Protein 4J4R (pdb70)

Radius of gyration: 21.27 Å; Cα contacts (8 Å, |Δi|>4): 297; chains: 1; bounding box: 39×79×44 Å

Secondary structure (DSSP, 8-state):
-----HHHHHHHHHTTSPP-HHHHHHHHHHHS-----HHHHHHHHHHHHGGGHHHHHHHHHHHHHHHTT-HHHHHHTS-HHHHHHHHHHHHHHTB-SS--STT-B-HHHHHHHSHHHHHHHHHHTGGG-SSSHHHHHHHSSS--GGGSSTTGGGG--SSSS-HHHHHHHHHHHHHHHHHHHHHH-GGGTT--HHHHHHHHHHHHHHHHH-SSS-HHHHHHHHHHHTSB-TTSSB-HHHHHHHHHHHH-

Solvent-accessible surface area: 14507 Å² total; per-residue (Å²): 159,132,113,89,68,116,204,53,108,93,70,69,82,150,65,121,109,167,126,83,115,111,82,77,95,66,94,62,172,124,153,59,115,108,28,40,54,20,53,40,1,40,118,73,0,116,114,65,10,39,164,61,41,71,150,2,1,86,61,0,0,54,11,10,18,26,102,17,41,103,0,97,148,6,15,59,163,58,74,135,89,15,22,164,93,1,66,58,8,41,155,84,14,44,4,60,60,155,44,119,69,168,105,14,10,2,0,24,21,0,4,36,3,37,1,31,89,0,0,36,11,0,20,84,47,73,138,154,17,69,3,4,22,81,45,0,97,162,80,16,133,105,7,10,34,23,0,5,3,58,0,0,3,17,0,0,0,63,53,71,24,61,158,70,4,18,123,15,0,24,23,0,2,2,0,6,10,3,6,34,17,87,66,80,68,95,186,35,150,80,20,53,66,89,98,0,54,74,51,11,92,51,54,7,72,23,24,5,100,41,140,79,32,64,40,105,67,1,15,159,33,0,86,85,85,40,4,2,20,122,126,8,82,15,31,197,26,0,73,65,0,0,31,23,16,123,130,95

Structure (mmCIF, N/CA/C/O backbone):
data_4J4R
#
_entry.id   4J4R
#
_cell.length_a   103.995
_cell.length_b   103.995
_cell.length_c   48.866
_cell.angle_alpha   90.00
_cell.angle_beta   90.00
_cell.angle_gamma   120.00
#
_symmetry.space_group_name_H-M   'P 6'
#
loop_
_entity.id
_entity.type
_entity.pdbx_description
1 polymer 'Nucleocapsid protein'
2 water water
#
loop_
_atom_site.group_PDB
_atom_site.id
_atom_site.type_symbol
_atom_site.label_atom_id
_atom_site.label_alt_id
_atom_site.label_comp_id
_atom_site.label_asym_id
_atom_site.label_entity_id
_atom_site.label_seq_id
_atom_site.pdbx_PDB_ins_code
_atom_site.Cartn_x
_atom_site.Cartn_y
_atom_site.Cartn_z
_atom_site.occupancy
_atom_site.B_iso_or_equiv
_atom_site.auth_seq_id
_atom_site.auth_comp_id
_atom_site.auth_asym_id
_atom_site.auth_atom_id
_atom_site.pdbx_PDB_model_num
ATOM 1 N N . SER A 1 1 ? 35.907 42.007 11.292 1.00 38.63 1 SER A N 1
ATOM 2 C CA . SER A 1 1 ? 36.661 43.178 11.725 1.00 38.46 1 SER A CA 1
ATOM 3 C C . SER A 1 1 ? 35.779 44.323 12.225 1.00 32.94 1 SER A C 1
ATOM 4 O O . SER A 1 1 ? 36.295 45.407 12.504 1.00 33.42 1 SER A O 1
ATOM 7 N N . ASN A 1 2 ? 34.467 44.103 12.345 1.00 32.05 2 ASN A N 1
ATOM 8 C CA . ASN A 1 2 ? 33.606 45.113 12.970 1.00 29.12 2 ASN A CA 1
ATOM 9 C C . ASN A 1 2 ? 33.713 45.027 14.489 1.00 30.21 2 ASN A C 1
ATOM 10 O O . ASN A 1 2 ? 34.070 43.976 15.022 1.00 25.04 2 ASN A O 1
ATOM 15 N N . ALA A 1 3 ? 33.390 46.120 15.183 1.00 26.59 3 ALA A N 1
ATOM 16 C CA . ALA A 1 3 ? 33.385 46.126 16.652 1.00 29.26 3 ALA A CA 1
ATOM 17 C C . ALA A 1 3 ? 32.472 45.032 17.198 1.00 27.33 3 ALA A C 1
ATOM 18 O O . ALA A 1 3 ? 31.369 44.834 16.685 1.00 24.57 3 ALA A O 1
ATOM 20 N N . MET A 1 4 ? 32.928 44.331 18.236 1.00 23.77 4 MET A N 1
ATOM 21 C CA . MET A 1 4 ? 32.119 43.294 18.880 1.00 20.75 4 MET A CA 1
ATOM 22 C C . MET A 1 4 ? 32.387 43.259 20.386 1.00 20.31 4 MET A C 1
ATOM 23 O O . MET A 1 4 ? 33.353 43.870 20.861 1.00 26.22 4 MET A O 1
ATOM 28 N N . SER A 1 5 ? 31.551 42.545 21.138 1.00 20.47 5 SER A N 1
ATOM 29 C CA . SER A 1 5 ? 31.742 42.434 22.590 1.00 20.48 5 SER A CA 1
ATOM 30 C C . SER A 1 5 ? 32.963 41.579 22.922 1.00 21.85 5 SER A C 1
ATOM 31 O O . SER A 1 5 ? 33.488 40.860 22.057 1.00 16.42 5 SER A O 1
ATOM 34 N N . GLU A 1 6 ? 33.417 41.636 24.171 1.00 19.75 6 GLU A N 1
ATOM 35 C CA . GLU A 1 6 ? 34.595 40.864 24.545 1.00 19.40 6 GLU A CA 1
ATOM 36 C C . GLU A 1 6 ? 34.307 39.353 24.556 1.00 18.19 6 GLU A C 1
ATOM 37 O O . GLU A 1 6 ? 35.196 38.560 24.271 1.00 18.14 6 GLU A O 1
ATOM 43 N N . TRP A 1 7 ? 33.071 38.948 24.845 1.00 16.15 7 TRP A N 1
ATOM 44 C CA . TRP A 1 7 ? 32.751 37.518 24.761 1.00 20.05 7 TRP A CA 1
ATOM 45 C C . TRP A 1 7 ? 32.696 37.013 23.316 1.00 17.34 7 TRP A C 1
ATOM 46 O O . TRP A 1 7 ? 33.157 35.904 23.031 1.00 17.69 7 TRP A O 1
ATOM 57 N N . SER A 1 8 ? 32.132 37.816 22.411 1.00 14.52 8 SER A N 1
ATOM 58 C CA . SER A 1 8 ? 32.141 37.486 20.983 1.00 16.27 8 SER A CA 1
ATOM 59 C C . SER A 1 8 ? 33.570 37.369 20.457 1.00 15.65 8 SER A C 1
ATOM 60 O O . SER A 1 8 ? 33.907 36.443 19.694 1.00 13.22 8 SER A O 1
ATOM 63 N N . ARG A 1 9 ? 34.407 38.322 20.852 1.00 14.51 9 ARG A N 1
ATOM 64 C CA . ARG A 1 9 ? 35.794 38.329 20.409 1.00 16.33 9 ARG A CA 1
ATOM 65 C C . ARG A 1 9 ? 36.547 37.064 20.823 1.00 14.35 9 ARG A C 1
ATOM 66 O O . ARG A 1 9 ? 37.356 36.536 20.053 1.00 13.25 9 ARG A O 1
ATOM 74 N N . ILE A 1 10 ? 36.278 36.586 22.037 1.00 13.03 10 ILE A N 1
ATOM 75 C CA . ILE A 1 10 ? 36.867 35.338 22.519 1.00 15.73 10 ILE A CA 1
ATOM 76 C C . ILE A 1 10 ? 36.456 34.171 21.614 1.00 12.61 10 ILE A C 1
ATOM 77 O O . ILE A 1 10 ? 37.298 33.368 21.219 1.00 12.54 10 ILE A O 1
ATOM 82 N N . ALA A 1 11 ? 35.172 34.091 21.279 1.00 14.92 11 ALA A N 1
ATOM 83 C CA . ALA A 1 11 ? 34.693 33.028 20.388 1.00 16.81 11 ALA A CA 1
ATOM 84 C C . ALA A 1 11 ? 35.354 33.155 19.010 1.00 14.86 11 ALA A C 1
ATOM 85 O O . ALA A 1 11 ? 35.749 32.161 18.400 1.00 13.81 11 ALA A O 1
ATOM 87 N N . VAL A 1 12 ? 35.485 34.383 18.525 1.00 13.86 12 VAL A N 1
ATOM 88 C CA . VAL A 1 12 ? 36.088 34.612 17.218 1.00 10.89 12 VAL A CA 1
ATOM 89 C C . VAL A 1 12 ? 37.564 34.209 17.198 1.00 13.49 12 VAL A C 1
ATOM 90 O O . VAL A 1 12 ? 38.010 33.491 16.291 1.00 14.36 12 VAL A O 1
ATOM 94 N N . GLU A 1 13 ? 38.313 34.649 18.204 1.00 13.47 13 GLU A N 1
ATOM 95 C CA . GLU A 1 13 ? 39.741 34.331 18.277 1.00 17.20 13 GLU A CA 1
ATOM 96 C C . GLU A 1 13 ? 40.005 32.849 18.555 1.00 17.08 13 GLU A C 1
ATOM 97 O O . GLU A 1 13 ? 40.986 32.284 18.066 1.00 14.23 13 GLU A O 1
ATOM 103 N N . PHE A 1 14 ? 39.137 32.222 19.343 1.00 15.57 14 PHE A N 1
ATOM 104 C CA . PHE A 1 14 ? 39.228 30.781 19.558 1.00 15.44 14 PHE A CA 1
ATOM 105 C C . PHE A 1 14 ? 39.232 30.069 18.200 1.00 14.11 14 PHE A C 1
ATOM 106 O O . PHE A 1 14 ? 40.014 29.136 17.967 1.00 16.91 14 PHE A O 1
ATOM 114 N N . GLY A 1 15 ? 38.361 30.516 17.301 1.00 12.40 15 GLY A N 1
ATOM 115 C CA . GLY A 1 15 ? 38.242 29.906 15.987 1.00 11.01 15 GLY A CA 1
ATOM 116 C C . GLY A 1 15 ? 39.310 30.324 14.997 1.00 15.38 15 GLY A C 1
ATOM 117 O O . GLY A 1 15 ? 39.369 29.786 13.890 1.00 17.24 15 GLY A O 1
ATOM 118 N N . GLU A 1 16 ? 40.155 31.280 15.367 1.00 16.43 16 GLU A N 1
ATOM 119 C CA . GLU A 1 16 ? 41.259 31.652 14.481 1.00 17.22 16 GLU A CA 1
ATOM 120 C C . GLU A 1 16 ? 42.503 30.809 14.757 1.00 18.42 16 GLU A C 1
ATOM 121 O O . GLU A 1 16 ? 43.483 30.892 14.016 1.00 21.76 16 GLU A O 1
ATOM 127 N N . GLN A 1 17 ? 42.466 30.004 15.822 1.00 19.42 17 GLN A N 1
ATOM 128 C CA . GLN A 1 17 ? 43.594 29.134 16.173 1.00 17.16 17 GLN A CA 1
ATOM 129 C C . GLN A 1 17 ? 43.820 28.092 15.085 1.00 22.58 17 GLN A C 1
ATOM 130 O O . GLN A 1 17 ? 42.871 27.621 14.456 1.00 23.21 17 GLN A O 1
ATOM 136 N N . GLN A 1 18 ? 45.073 27.713 14.868 1.00 18.67 18 GLN A N 1
ATOM 137 C CA . GLN A 1 18 ? 45.352 26.612 13.963 1.00 20.60 18 GLN A CA 1
ATOM 138 C C . GLN A 1 18 ? 44.969 25.321 14.669 1.00 16.84 18 GLN A C 1
ATOM 139 O O . GLN A 1 18 ? 45.043 25.249 15.893 1.00 18.13 18 GLN A O 1
ATOM 145 N N . LEU A 1 19 ? 44.551 24.306 13.914 1.00 18.37 19 LEU A N 1
ATOM 146 C CA . LEU A 1 19 ? 44.245 23.012 14.519 1.00 18.85 19 LEU A CA 1
ATOM 147 C C . LEU A 1 19 ? 45.528 22.227 14.692 1.00 21.47 19 LEU A C 1
ATOM 148 O O . LEU A 1 19 ? 46.381 22.231 13.800 1.00 21.42 19 LEU A O 1
ATOM 153 N N . ASN A 1 20 ? 45.674 21.573 15.841 1.00 16.33 20 ASN A N 1
ATOM 154 C CA . ASN A 1 20 ? 46.757 20.619 16.047 1.00 20.05 20 ASN A CA 1
ATOM 155 C C . ASN A 1 20 ? 46.194 19.254 15.711 1.00 18.41 20 ASN A C 1
ATOM 156 O O . ASN A 1 20 ? 45.535 18.637 16.548 1.00 16.53 20 ASN A O 1
ATOM 161 N N . LEU A 1 21 ? 46.441 18.784 14.488 1.00 15.51 21 LEU A N 1
ATOM 162 C CA . LEU A 1 21 ? 45.788 17.581 13.991 1.00 16.70 21 LEU A CA 1
ATOM 163 C C . LEU A 1 21 ? 46.208 16.339 14.747 1.00 18.08 21 LEU A C 1
ATOM 164 O O . LEU A 1 21 ? 45.389 15.469 15.006 1.00 17.19 21 LEU A O 1
ATOM 169 N N . THR A 1 22 ? 47.488 16.254 15.100 1.00 17.55 22 THR A N 1
ATOM 170 C CA . THR A 1 22 ? 47.982 15.108 15.869 1.00 20.44 22 THR A CA 1
ATOM 171 C C . THR A 1 22 ? 47.243 14.994 17.199 1.00 18.69 22 THR A C 1
ATOM 172 O O . THR A 1 22 ? 46.835 13.901 17.618 1.00 20.39 22 THR A O 1
ATOM 176 N N . GLU A 1 23 ? 47.078 16.132 17.861 1.00 17.70 23 GLU A N 1
ATOM 177 C CA . GLU A 1 23 ? 46.404 16.187 19.148 1.00 18.93 23 GLU A CA 1
ATOM 178 C C . GLU A 1 23 ? 44.900 15.913 18.996 1.00 16.60 23 GLU A C 1
ATOM 179 O O . GLU A 1 23 ? 44.322 15.144 19.763 1.00 15.56 23 GLU A O 1
ATOM 185 N N . LEU A 1 24 ? 44.275 16.512 17.986 1.00 17.33 24 LEU A N 1
ATOM 186 C CA . LEU A 1 24 ? 42.848 16.272 17.734 1.00 14.87 24 LEU A CA 1
ATOM 187 C C . LEU A 1 24 ? 42.532 14.809 17.395 1.00 16.26 24 LEU A C 1
ATOM 188 O O . LEU A 1 24 ? 41.515 14.277 17.842 1.00 13.35 24 LEU A O 1
ATOM 193 N N . GLU A 1 25 ? 43.386 14.149 16.614 1.00 15.61 25 GLU A N 1
ATOM 194 C CA . GLU A 1 25 ? 43.168 12.730 16.332 1.00 18.63 25 GLU A CA 1
ATOM 195 C C . GLU A 1 25 ? 43.380 11.847 17.563 1.00 14.96 25 GLU A C 1
ATOM 196 O O . GLU A 1 25 ? 42.686 10.839 17.721 1.00 15.86 25 GLU A O 1
ATOM 202 N N . ASP A 1 26 ? 44.337 12.204 18.417 1.00 16.55 26 ASP A N 1
ATOM 203 C CA . ASP A 1 26 ? 44.506 11.519 19.709 1.00 18.60 26 ASP A CA 1
ATOM 204 C C . ASP A 1 26 ? 43.207 11.609 20.499 1.00 16.60 26 ASP A C 1
ATOM 205 O O . ASP A 1 26 ? 42.707 10.590 20.994 1.00 15.96 26 ASP A O 1
ATOM 210 N N . PHE A 1 27 ? 42.666 12.822 20.632 1.00 15.21 27 PHE A N 1
ATOM 211 C CA . PHE A 1 27 ? 41.435 13.010 21.405 1.00 14.20 27 PHE A CA 1
ATOM 212 C C . PHE A 1 27 ? 40.308 12.176 20.810 1.00 12.58 27 PHE A C 1
ATOM 213 O O . PHE A 1 27 ? 39.556 11.522 21.531 1.00 12.99 27 PHE A O 1
ATOM 221 N N . ALA A 1 28 ? 40.175 12.230 19.489 1.00 9.74 28 ALA A N 1
ATOM 222 C CA . ALA A 1 28 ? 39.065 11.550 18.819 1.00 12.86 28 ALA A CA 1
ATOM 223 C C . ALA A 1 28 ? 39.158 10.034 18.977 1.00 13.11 28 ALA A C 1
ATOM 224 O O . ALA A 1 28 ? 38.143 9.350 19.102 1.00 12.53 28 ALA A O 1
ATOM 226 N N . ARG A 1 29 ? 40.376 9.504 18.983 1.00 15.20 29 ARG A N 1
ATOM 227 C CA . ARG A 1 29 ? 40.547 8.070 19.225 1.00 15.36 29 ARG A CA 1
ATOM 228 C C . ARG A 1 29 ? 40.228 7.680 20.679 1.00 15.23 29 ARG A C 1
ATOM 229 O O . ARG A 1 29 ? 39.600 6.642 20.935 1.00 15.98 29 ARG A O 1
ATOM 237 N N . GLU A 1 30 ? 40.648 8.512 21.631 1.00 12.01 30 GLU A N 1
ATOM 238 C CA . GLU A 1 30 ? 40.335 8.269 23.051 1.00 16.48 30 GLU A CA 1
ATOM 239 C C . GLU A 1 30 ? 38.836 8.310 23.365 1.00 15.03 30 GLU A C 1
ATOM 240 O O . GLU A 1 30 ? 38.357 7.615 24.274 1.00 13.93 30 GLU A O 1
ATOM 246 N N . LEU A 1 31 ? 38.098 9.116 22.604 1.00 12.42 31 LEU A N 1
ATOM 247 C CA . LEU A 1 31 ? 36.665 9.322 22.839 1.00 13.85 31 LEU A CA 1
ATOM 248 C C . LEU A 1 31 ? 35.761 8.465 21.962 1.00 13.58 31 LEU A C 1
ATOM 249 O O . LEU A 1 31 ? 34.546 8.428 22.168 1.00 11.48 31 LEU A O 1
ATOM 254 N N . ALA A 1 32 ? 36.355 7.786 20.978 1.00 12.04 32 ALA A N 1
ATOM 255 C CA . ALA A 1 32 ? 35.595 6.974 20.029 1.00 11.99 32 ALA A CA 1
ATOM 256 C C . ALA A 1 32 ? 34.953 5.778 20.715 1.00 15.49 32 ALA A C 1
ATOM 257 O O . ALA A 1 32 ? 35.417 5.326 21.773 1.00 14.28 32 ALA A O 1
ATOM 259 N N . TYR A 1 33 ? 33.901 5.252 20.095 1.00 15.14 33 TYR A N 1
ATOM 260 C CA . TYR A 1 33 ? 33.294 4.004 20.561 1.00 16.38 33 TYR A CA 1
ATOM 261 C C . TYR A 1 33 ? 34.330 2.897 20.769 1.00 14.99 33 TYR A C 1
ATOM 262 O O . TYR A 1 33 ? 35.163 2.626 19.895 1.00 13.07 33 TYR A O 1
ATOM 271 N N . GLU A 1 34 ? 34.294 2.280 21.947 1.00 15.51 34 GLU A N 1
ATOM 272 C CA . GLU A 1 34 ? 35.046 1.053 22.200 1.00 17.00 34 GLU A CA 1
ATOM 273 C C . GLU A 1 34 ? 34.101 0.021 22.813 1.00 16.84 34 GLU A C 1
ATOM 274 O O . GLU A 1 34 ? 33.439 0.314 23.816 1.00 19.79 34 GLU A O 1
ATOM 280 N N . GLY A 1 35 ? 34.043 -1.180 22.236 1.00 17.59 35 GLY A N 1
ATOM 281 C CA . GLY A 1 35 ? 33.104 -2.197 22.706 1.00 18.44 35 GLY A CA 1
ATOM 282 C C . GLY A 1 35 ? 33.707 -3.171 23.704 1.00 21.30 35 GLY A C 1
ATOM 283 O O . GLY A 1 35 ? 33.002 -3.738 24.555 1.00 24.13 35 GLY A O 1
ATOM 284 N N . LEU A 1 36 ? 35.018 -3.361 23.611 1.00 15.82 36 LEU A N 1
ATOM 285 C CA . LEU A 1 36 ? 35.713 -4.272 24.506 1.00 18.10 36 LEU A CA 1
ATOM 286 C C . LEU A 1 36 ? 37.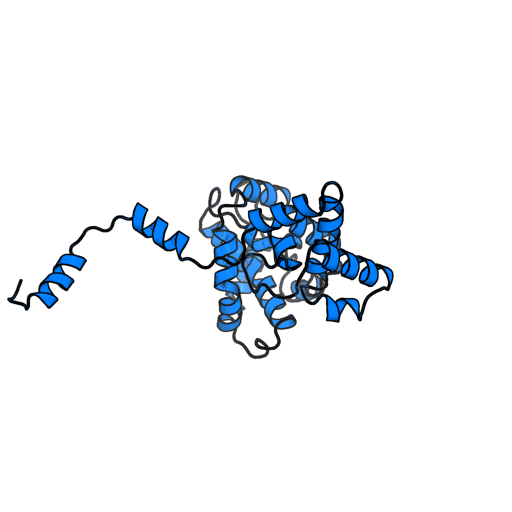212 -4.059 24.483 1.00 18.72 36 LEU A C 1
ATOM 287 O O . LEU A 1 36 ? 37.776 -3.480 23.537 1.00 17.50 36 LEU A O 1
ATOM 292 N N . ASP A 1 37 ? 37.842 -4.545 25.543 1.00 16.10 37 ASP A N 1
ATOM 293 C CA . ASP A 1 37 ? 39.280 -4.499 25.711 1.00 21.76 37 ASP A CA 1
ATOM 294 C C . ASP A 1 37 ? 39.807 -5.942 25.631 1.00 15.98 37 ASP A C 1
ATOM 295 O O . ASP A 1 37 ? 39.755 -6.693 26.614 1.00 18.48 37 ASP A O 1
ATOM 300 N N . PRO A 1 38 ? 40.311 -6.339 24.454 1.00 16.26 38 PRO A N 1
ATOM 301 C CA . PRO A 1 38 ? 40.698 -7.741 24.270 1.00 13.89 38 PRO A CA 1
ATOM 302 C C . PRO A 1 38 ? 41.857 -8.162 25.169 1.00 14.92 38 PRO A C 1
ATOM 303 O O . PRO A 1 38 ? 41.855 -9.296 25.630 1.00 13.41 38 PRO A O 1
ATOM 307 N N . ALA A 1 39 ? 42.824 -7.276 25.418 1.00 13.49 39 ALA A N 1
ATOM 308 C CA . ALA A 1 39 ? 43.944 -7.632 26.284 1.00 14.82 39 ALA A CA 1
ATOM 309 C C . ALA A 1 39 ? 43.455 -7.938 27.704 1.00 15.19 39 ALA A C 1
ATOM 310 O O . ALA A 1 39 ? 43.960 -8.845 28.361 1.00 18.43 39 ALA A O 1
ATOM 312 N N . LEU A 1 40 ? 42.474 -7.170 28.165 1.00 18.16 40 LEU A N 1
ATOM 313 C CA . LEU A 1 40 ? 41.876 -7.370 29.489 1.00 17.98 40 LEU A CA 1
ATOM 314 C C . LEU A 1 40 ? 41.208 -8.738 29.583 1.00 17.07 40 LEU A C 1
ATOM 315 O O . LEU A 1 40 ? 41.430 -9.478 30.541 1.00 15.75 40 LEU A O 1
ATOM 320 N N . ILE A 1 41 ? 40.407 -9.076 28.573 1.00 16.21 41 ILE A N 1
ATOM 321 C CA . ILE A 1 41 ? 39.730 -10.373 28.496 1.00 15.09 41 ILE A CA 1
ATOM 322 C C . ILE A 1 41 ? 40.727 -11.533 28.522 1.00 17.42 41 ILE A C 1
ATOM 323 O O . ILE A 1 41 ? 40.574 -12.493 29.281 1.00 16.31 41 ILE A O 1
ATOM 328 N N . ILE A 1 42 ? 41.754 -11.447 27.682 1.00 17.20 42 ILE A N 1
ATOM 329 C CA . ILE A 1 42 ? 42.725 -12.528 27.586 1.00 17.23 42 ILE A CA 1
ATOM 330 C C . ILE A 1 42 ? 43.514 -12.696 28.894 1.00 19.55 42 ILE A C 1
ATOM 331 O O . ILE A 1 42 ? 43.793 -13.821 29.331 1.00 18.35 42 ILE A O 1
ATOM 336 N N . LYS A 1 43 ? 43.859 -11.571 29.513 1.00 18.40 43 LYS A N 1
ATOM 337 C CA . LYS A 1 43 ? 44.568 -11.582 30.784 1.00 21.88 43 LYS A CA 1
ATOM 338 C C . LYS A 1 43 ? 43.729 -12.274 31.857 1.00 19.90 43 LYS A C 1
ATOM 339 O O . LYS A 1 43 ? 44.240 -13.121 32.594 1.00 19.74 43 LYS A O 1
ATOM 345 N N . LYS A 1 44 ? 42.446 -11.922 31.938 1.00 22.20 44 LYS A N 1
ATOM 346 C CA . LYS A 1 44 ? 41.520 -12.562 32.886 1.00 23.41 44 LYS A CA 1
ATOM 347 C C . LYS A 1 44 ? 41.403 -14.064 32.668 1.00 24.51 44 LYS A C 1
ATOM 348 O O . LYS A 1 44 ? 41.435 -14.839 33.626 1.00 26.90 44 LYS A O 1
ATOM 354 N N . LEU A 1 45 ? 41.259 -14.472 31.408 1.00 20.98 45 LEU A N 1
ATOM 355 C CA . LEU A 1 45 ? 41.141 -15.890 31.068 1.00 22.39 45 LEU A CA 1
ATOM 356 C C . LEU A 1 45 ? 42.380 -16.676 31.486 1.00 24.05 45 LEU A C 1
ATOM 357 O O . LEU A 1 45 ? 42.278 -17.721 32.146 1.00 22.39 45 LEU A O 1
ATOM 362 N N . LYS A 1 46 ? 43.548 -16.158 31.102 1.00 21.62 46 LYS A N 1
ATOM 363 C CA . LYS A 1 46 ? 44.824 -16.840 31.318 1.00 20.76 46 LYS A CA 1
ATOM 364 C C . LYS A 1 46 ? 45.198 -16.915 32.800 1.00 22.33 46 LYS A C 1
ATOM 365 O O . LYS A 1 46 ? 45.655 -17.955 33.282 1.00 26.15 46 LYS A O 1
ATOM 371 N N . GLU A 1 47 ? 44.981 -15.822 33.522 1.00 24.36 47 GLU A N 1
ATOM 372 C CA . GLU A 1 47 ? 45.256 -15.786 34.961 1.00 28.46 47 GLU A CA 1
ATOM 373 C C . GLU A 1 47 ? 44.322 -16.695 35.774 1.00 30.31 47 GLU A C 1
ATOM 374 O O . GLU A 1 47 ? 44.745 -17.318 36.751 1.00 32.19 47 GLU A O 1
ATOM 380 N N . THR A 1 48 ? 43.057 -16.773 35.371 1.00 28.59 48 THR A N 1
ATOM 381 C CA . THR A 1 48 ? 42.106 -17.665 36.034 1.00 27.69 48 THR A CA 1
ATOM 382 C C . THR A 1 48 ? 42.345 -19.119 35.638 1.00 29.95 48 THR A C 1
ATOM 383 O O . THR A 1 48 ? 42.359 -20.015 36.491 1.00 29.76 48 THR A O 1
ATOM 387 N N . GLY A 1 49 ? 42.538 -19.350 34.342 1.00 22.23 49 GLY A N 1
ATOM 388 C CA . GLY A 1 49 ? 42.591 -20.698 33.814 1.00 26.67 49 GLY A CA 1
ATOM 389 C C . GLY A 1 49 ? 43.918 -21.417 33.952 1.00 30.83 49 GLY A C 1
ATOM 390 O O . GLY A 1 49 ? 43.944 -22.649 34.007 1.00 32.00 49 GLY A O 1
ATOM 391 N N . GLY A 1 50 ? 45.014 -20.663 34.001 1.00 30.01 50 GLY A N 1
ATOM 392 C CA . GLY A 1 50 ? 46.333 -21.269 34.007 1.00 27.85 50 GLY A CA 1
ATOM 393 C C . GLY A 1 50 ? 46.499 -22.147 32.784 1.00 31.57 50 GLY A C 1
ATOM 394 O O . GLY A 1 50 ? 46.199 -21.718 31.669 1.00 30.88 50 GLY A O 1
ATOM 395 N N . ASP A 1 51 ? 46.938 -23.385 32.993 1.00 32.22 51 ASP A N 1
ATOM 396 C CA . ASP A 1 51 ? 47.211 -24.303 31.890 1.00 33.21 51 ASP A CA 1
ATOM 397 C C . ASP A 1 51 ? 45.953 -24.936 31.283 1.00 34.51 51 ASP A C 1
ATOM 398 O O . ASP A 1 51 ? 46.047 -25.749 30.361 1.00 38.27 51 ASP A O 1
ATOM 403 N N . ASP A 1 52 ? 44.782 -24.572 31.800 1.00 30.87 52 ASP A N 1
ATOM 404 C CA . ASP A 1 52 ? 43.526 -25.051 31.230 1.00 31.47 52 ASP A CA 1
ATOM 405 C C . ASP A 1 52 ? 42.877 -23.952 30.382 1.00 25.20 52 ASP A C 1
ATOM 406 O O . ASP A 1 52 ? 41.879 -24.195 29.707 1.00 20.27 52 ASP A O 1
ATOM 411 N N . TRP A 1 53 ? 43.458 -22.753 30.382 1.00 23.34 53 TRP A N 1
ATOM 412 C CA . TRP A 1 53 ? 42.763 -21.605 29.792 1.00 21.69 53 TRP A CA 1
ATOM 413 C C . TRP A 1 53 ? 42.506 -21.731 28.288 1.00 18.16 53 TRP A C 1
ATOM 414 O O . TRP A 1 53 ? 41.493 -21.222 27.792 1.00 18.63 53 TRP A O 1
ATOM 425 N N . VAL A 1 54 ? 43.418 -22.385 27.570 1.00 19.43 54 VAL A N 1
ATOM 426 C CA . VAL A 1 54 ? 43.308 -22.501 26.115 1.00 21.02 54 VAL A CA 1
ATOM 427 C C . VAL A 1 54 ? 42.147 -23.416 25.722 1.00 20.72 54 VAL A C 1
ATOM 428 O O . VAL A 1 54 ? 41.282 -23.030 24.927 1.00 18.14 54 VAL A O 1
ATOM 432 N N . LYS A 1 55 ? 42.123 -24.617 26.290 1.00 18.71 55 LYS A N 1
ATOM 433 C CA . LYS A 1 55 ? 41.035 -25.558 26.039 1.00 22.13 55 LYS A CA 1
ATOM 434 C C . LYS A 1 55 ? 39.691 -25.017 26.503 1.00 17.56 55 LYS A C 1
ATOM 435 O O . LYS A 1 55 ? 38.673 -25.193 25.818 1.00 17.28 55 LYS A O 1
ATOM 441 N N . ASP A 1 56 ? 39.681 -24.371 27.665 1.00 16.36 56 ASP A N 1
ATOM 442 C CA . ASP A 1 56 ? 38.451 -23.760 28.176 1.00 17.50 56 ASP A CA 1
ATOM 443 C C . ASP A 1 56 ? 37.933 -22.677 27.234 1.00 17.67 56 ASP A C 1
ATOM 444 O O . ASP A 1 56 ? 36.742 -22.607 26.944 1.00 11.93 56 ASP A O 1
ATOM 449 N N . THR A 1 57 ? 38.845 -21.825 26.778 1.00 14.22 57 THR A N 1
ATOM 450 C CA . THR A 1 57 ? 38.498 -20.718 25.892 1.00 14.65 57 THR A CA 1
ATOM 451 C C . THR A 1 57 ? 37.913 -21.208 24.567 1.00 12.64 57 THR A C 1
ATOM 452 O O . THR A 1 57 ? 36.974 -20.602 24.019 1.00 11.79 57 THR A O 1
ATOM 456 N N . LYS A 1 58 ? 38.462 -22.298 24.049 1.00 12.19 58 LYS A N 1
ATOM 457 C CA . LYS A 1 58 ? 37.963 -22.851 22.788 1.00 12.29 58 LYS A CA 1
ATOM 458 C C . LYS A 1 58 ? 36.512 -23.297 22.915 1.00 12.11 58 LYS A C 1
ATOM 459 O O . LYS A 1 58 ? 35.706 -23.035 22.026 1.00 10.40 58 LYS A O 1
ATOM 465 N N . PHE A 1 59 ? 36.177 -23.920 24.044 1.00 11.69 59 PHE A N 1
ATOM 466 C CA . PHE A 1 59 ? 34.809 -24.354 24.319 1.00 12.53 59 PHE A CA 1
ATOM 467 C C . PHE A 1 59 ? 33.858 -23.162 24.441 1.00 11.37 59 PHE A C 1
ATOM 468 O O . PHE A 1 59 ? 32.767 -23.180 23.882 1.00 11.01 59 PHE A O 1
ATOM 476 N N . ILE A 1 60 ? 34.272 -22.130 25.179 1.00 10.95 60 ILE A N 1
ATOM 477 C CA . ILE A 1 60 ? 33.481 -20.906 25.303 1.00 10.21 60 ILE A CA 1
ATOM 478 C C . ILE A 1 60 ? 33.243 -20.279 23.928 1.00 11.75 60 ILE A C 1
ATOM 479 O O . ILE A 1 60 ? 32.148 -19.777 23.642 1.00 11.68 60 ILE A O 1
ATOM 484 N N . ILE A 1 61 ? 34.254 -20.317 23.063 1.00 9.52 61 ILE A N 1
ATOM 485 C CA . ILE A 1 61 ? 34.106 -19.704 21.738 1.00 10.70 61 ILE A CA 1
ATOM 486 C C . ILE A 1 61 ? 33.118 -20.479 20.853 1.00 10.04 61 ILE A C 1
ATOM 487 O O . ILE A 1 61 ? 32.312 -19.874 20.127 1.00 10.51 61 ILE A O 1
ATOM 492 N N . VAL A 1 62 ? 33.155 -21.805 20.922 1.00 10.61 62 VAL A N 1
ATOM 493 C CA . VAL A 1 62 ? 32.187 -22.612 20.172 1.00 11.08 62 VAL A CA 1
ATOM 494 C C . VAL A 1 62 ? 30.763 -22.276 20.622 1.00 11.88 62 VAL A C 1
ATOM 495 O O . VAL A 1 62 ? 29.855 -22.142 19.800 1.00 10.14 62 VAL A O 1
ATOM 499 N N . PHE A 1 63 ? 30.580 -22.120 21.928 1.00 9.15 63 PHE A N 1
ATOM 500 C CA . PHE A 1 63 ? 29.300 -21.661 22.449 1.00 11.76 63 PHE A CA 1
ATOM 501 C C . PHE A 1 63 ? 28.905 -20.296 21.872 1.00 9.32 63 PHE A C 1
ATOM 502 O O . PHE A 1 63 ? 27.781 -20.119 21.404 1.00 12.63 63 PHE A O 1
ATOM 510 N N . ALA A 1 64 ? 29.826 -19.339 21.895 1.00 11.52 64 ALA A N 1
ATOM 511 C CA . ALA A 1 64 ? 29.541 -18.008 21.366 1.00 11.23 64 ALA A CA 1
ATOM 512 C C . ALA A 1 64 ? 29.161 -18.065 19.891 1.00 13.26 64 ALA A C 1
ATOM 513 O O . ALA A 1 64 ? 28.264 -17.342 19.449 1.00 11.46 64 ALA A O 1
ATOM 515 N N . LEU A 1 65 ? 29.865 -18.909 19.135 1.00 9.04 65 LEU A N 1
ATOM 516 C CA . LEU A 1 65 ? 29.680 -19.013 17.686 1.00 10.94 65 LEU A CA 1
ATOM 517 C C . LEU A 1 65 ? 28.318 -19.598 17.346 1.00 12.41 65 LEU A C 1
ATOM 518 O O . LEU A 1 65 ? 27.675 -19.197 16.374 1.00 12.95 65 LEU A O 1
ATOM 523 N N . THR A 1 66 ? 27.886 -20.567 18.145 1.00 10.07 66 THR A N 1
ATOM 524 C CA . THR A 1 66 ? 26.688 -21.328 17.800 1.00 15.38 66 THR A CA 1
ATOM 525 C C . THR A 1 66 ? 25.433 -20.932 18.584 1.00 16.87 66 THR A C 1
ATOM 526 O O . THR A 1 66 ? 24.322 -21.125 18.104 1.00 16.34 66 THR A O 1
ATOM 530 N N . ARG A 1 67 ? 25.606 -20.402 19.791 1.00 13.36 67 ARG A N 1
ATOM 531 C CA . ARG A 1 67 ? 24.459 -20.075 20.642 1.00 15.79 67 ARG A CA 1
ATOM 532 C C . ARG A 1 67 ? 24.416 -18.608 21.101 1.00 16.60 67 ARG A C 1
ATOM 533 O O . ARG A 1 67 ? 23.387 -18.144 21.589 1.00 17.98 67 ARG A O 1
ATOM 541 N N . GLY A 1 68 ? 25.531 -17.891 20.976 1.00 14.11 68 GLY A N 1
ATOM 542 C CA . GLY A 1 68 ? 25.576 -16.483 21.357 1.00 13.79 68 GLY A CA 1
ATOM 543 C C . GLY A 1 68 ? 25.946 -16.261 22.818 1.00 14.97 68 GLY A C 1
ATOM 544 O O . GLY A 1 68 ? 26.821 -16.952 23.357 1.00 15.80 68 GLY A O 1
ATOM 545 N N . ASN A 1 69 ? 25.275 -15.317 23.468 1.00 16.36 69 ASN A N 1
ATOM 546 C CA . ASN A 1 69 ? 25.622 -14.913 24.834 1.00 13.27 69 ASN A CA 1
ATOM 547 C C . ASN A 1 69 ? 24.699 -15.452 25.923 1.00 17.02 69 ASN A C 1
ATOM 548 O O . ASN A 1 69 ? 25.013 -15.359 27.116 1.00 18.32 69 ASN A O 1
ATOM 553 N N . LYS A 1 70 ? 23.557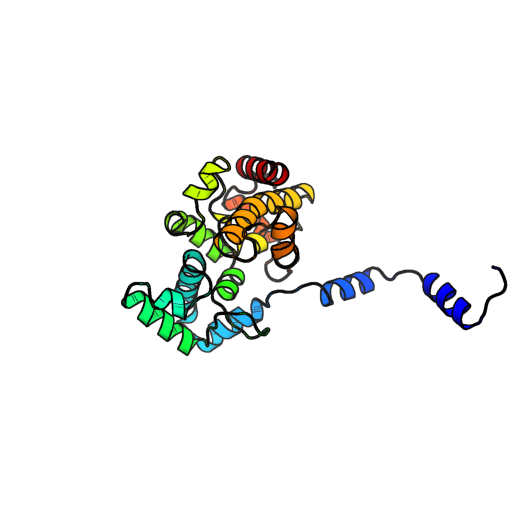 -15.999 25.531 1.00 19.11 70 LYS A N 1
ATOM 554 C CA . LYS A 1 70 ? 22.539 -16.324 26.528 1.00 23.41 70 LYS A CA 1
ATOM 555 C C . LYS A 1 70 ? 22.796 -17.652 27.228 1.00 19.15 70 LYS A C 1
ATOM 556 O O . LYS A 1 70 ? 22.183 -18.688 26.919 1.00 19.73 70 LYS A O 1
ATOM 562 N N . ILE A 1 71 ? 23.700 -17.598 28.200 1.00 18.28 71 ILE A N 1
ATOM 563 C CA . ILE A 1 71 ? 24.198 -18.792 28.876 1.00 18.57 71 ILE A CA 1
ATOM 564 C C . ILE A 1 71 ? 23.086 -19.627 29.537 1.00 20.19 71 ILE A C 1
ATOM 565 O O . ILE A 1 71 ? 22.958 -20.821 29.265 1.00 19.53 71 ILE A O 1
ATOM 570 N N . VAL A 1 72 ? 22.285 -19.009 30.400 1.00 21.45 72 VAL A N 1
ATOM 571 C CA . VAL A 1 72 ? 21.241 -19.756 31.111 1.00 21.48 72 VAL A CA 1
ATOM 572 C C . VAL A 1 72 ? 20.179 -20.313 30.165 1.00 20.20 72 VAL A C 1
ATOM 573 O O . VAL A 1 72 ? 19.862 -21.508 30.206 1.00 21.16 72 VAL A O 1
ATOM 577 N N . LYS A 1 73 ? 19.632 -19.459 29.310 1.00 17.36 73 LYS A N 1
ATOM 578 C CA . LYS A 1 73 ? 18.586 -19.905 28.401 1.00 22.38 73 LYS A CA 1
ATOM 579 C C . LYS A 1 73 ? 19.065 -21.055 27.518 1.00 21.84 73 LYS A C 1
ATOM 580 O O . LYS A 1 73 ? 18.374 -22.071 27.379 1.00 17.79 73 LYS A O 1
ATOM 586 N N . ALA A 1 74 ? 20.251 -20.896 26.938 1.00 16.13 74 ALA A N 1
ATOM 587 C CA . ALA A 1 74 ? 20.816 -21.921 26.056 1.00 19.25 74 ALA A CA 1
ATOM 588 C C . ALA A 1 74 ? 21.112 -23.216 26.794 1.00 17.26 74 ALA A C 1
ATOM 589 O O . ALA A 1 74 ? 20.859 -24.297 26.266 1.00 14.50 74 ALA A O 1
ATOM 591 N N . SER A 1 75 ? 21.637 -23.118 28.016 1.00 13.06 75 SER A N 1
ATOM 592 C CA . SER A 1 75 ? 21.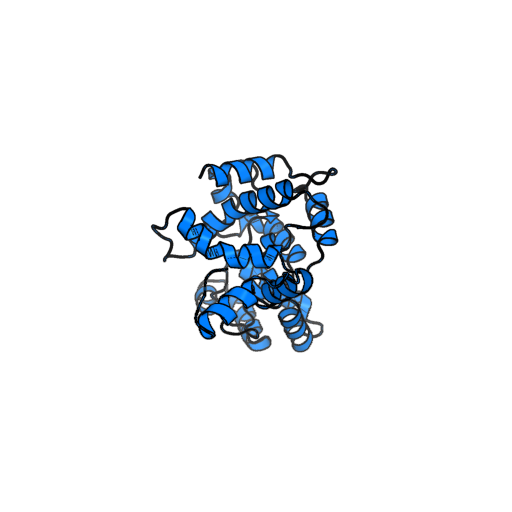994 -24.312 28.772 1.00 19.25 75 SER A CA 1
ATOM 593 C C . SER A 1 75 ? 20.775 -25.155 29.110 1.00 21.61 75 SER A C 1
ATOM 594 O O . SER A 1 75 ? 20.900 -26.355 29.374 1.00 23.55 75 SER A O 1
ATOM 597 N N . GLY A 1 76 ? 19.602 -24.526 29.114 1.00 21.44 76 GLY A N 1
ATOM 598 C CA . GLY A 1 76 ? 18.362 -25.248 29.358 1.00 21.54 76 GLY A CA 1
ATOM 599 C C . GLY A 1 76 ? 17.962 -26.103 28.168 1.00 23.48 76 GLY A C 1
ATOM 600 O O . GLY A 1 76 ? 17.205 -27.069 28.313 1.00 21.66 76 GLY A O 1
ATOM 601 N N . LYS A 1 77 ? 18.470 -25.741 26.990 1.00 17.42 77 LYS A N 1
ATOM 602 C CA . LYS A 1 77 ? 18.147 -26.447 25.753 1.00 16.54 77 LYS A CA 1
ATOM 603 C C . LYS A 1 77 ? 19.407 -26.938 25.063 1.00 14.91 77 LYS A C 1
ATOM 604 O O . LYS A 1 77 ? 19.746 -26.471 23.968 1.00 13.49 77 LYS A O 1
ATOM 610 N N . MET A 1 78 ? 20.098 -27.873 25.702 1.00 16.70 78 MET A N 1
ATOM 611 C CA . MET A 1 78 ? 21.306 -28.464 25.134 1.00 15.84 78 MET A CA 1
ATOM 612 C C . MET A 1 78 ? 21.584 -29.758 25.868 1.00 19.24 78 MET A C 1
ATOM 613 O O . MET A 1 78 ? 20.891 -30.095 26.838 1.00 16.70 78 MET A O 1
ATOM 618 N N . SER A 1 79 ? 22.583 -30.497 25.400 1.00 15.72 79 SER A N 1
ATOM 619 C CA . SER A 1 79 ? 22.884 -31.786 25.997 1.00 16.54 79 SER A CA 1
ATOM 620 C C . SER A 1 79 ? 23.279 -31.571 27.450 1.00 19.60 79 SER A C 1
ATOM 621 O O . SER A 1 79 ? 23.691 -30.467 27.838 1.00 17.18 79 SER A O 1
ATOM 624 N N . ASN A 1 80 ? 23.148 -32.612 28.260 1.00 17.61 80 ASN A N 1
ATOM 625 C CA . ASN A 1 80 ? 23.585 -32.549 29.654 1.00 23.46 80 ASN A CA 1
ATOM 626 C C . ASN A 1 80 ? 25.075 -32.242 29.786 1.00 18.77 80 ASN A C 1
ATOM 627 O O . ASN A 1 80 ? 25.476 -31.432 30.625 1.00 18.92 80 ASN A O 1
ATOM 632 N N . SER A 1 81 ? 25.888 -32.902 28.961 1.00 20.20 81 SER A N 1
ATOM 633 C CA . SER A 1 81 ? 27.335 -32.704 28.965 1.00 19.17 81 SER A CA 1
ATOM 634 C C . SER A 1 81 ? 27.711 -31.255 28.669 1.00 20.73 81 SER A C 1
ATOM 635 O O . SER A 1 81 ? 28.578 -30.666 29.340 1.00 18.03 81 SER A O 1
ATOM 638 N N . GLY A 1 82 ? 27.070 -30.693 27.649 1.00 16.39 82 GLY A N 1
ATOM 639 C CA . GLY A 1 82 ? 27.305 -29.307 27.279 1.00 15.90 82 GLY A CA 1
ATOM 640 C C . GLY A 1 82 ? 26.893 -28.338 28.367 1.00 16.44 82 GLY A C 1
ATOM 641 O O . 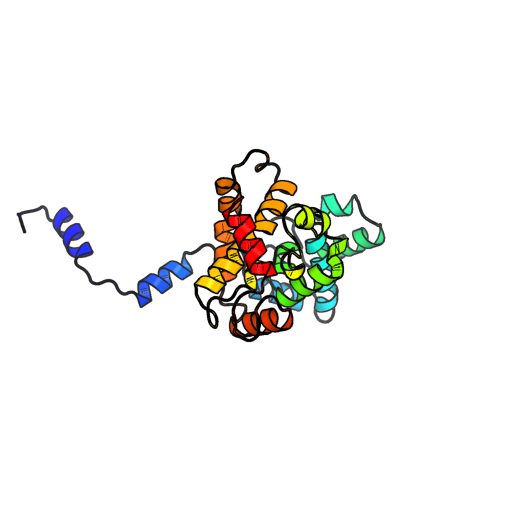GLY A 1 82 ? 27.622 -27.395 28.691 1.00 13.29 82 GLY A O 1
ATOM 642 N N . SER A 1 83 ? 25.717 -28.562 28.939 1.00 15.88 83 SER A N 1
ATOM 643 C CA . SER A 1 83 ? 25.212 -27.681 29.983 1.00 18.54 83 SER A CA 1
ATOM 644 C C . SER A 1 83 ? 26.083 -27.712 31.238 1.00 17.78 83 SER A C 1
ATOM 645 O O . SER A 1 83 ? 26.427 -26.660 31.785 1.00 18.29 83 SER A O 1
ATOM 648 N N . LYS A 1 84 ? 26.419 -28.917 31.701 1.00 17.60 84 LYS A N 1
ATOM 64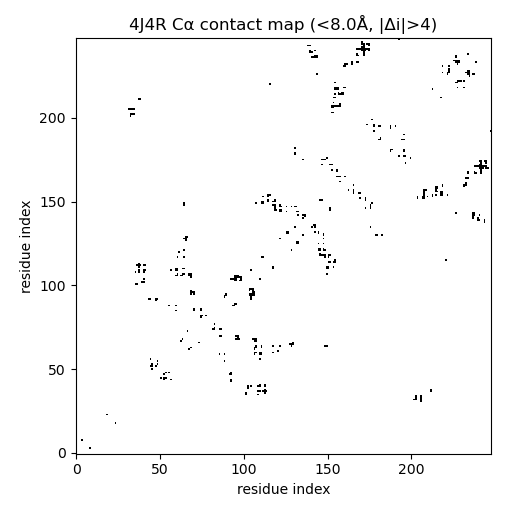9 C CA . LYS A 1 84 ? 27.276 -29.079 32.868 1.00 19.81 84 LYS A CA 1
ATOM 650 C C . LYS A 1 84 ? 28.608 -28.349 32.692 1.00 20.62 84 LYS A C 1
ATOM 651 O O . LYS A 1 84 ? 29.040 -27.601 33.569 1.00 19.80 84 LYS A O 1
ATOM 657 N N . ARG A 1 85 ? 29.255 -28.559 31.553 1.00 16.54 85 ARG A N 1
ATOM 658 C CA . ARG A 1 85 ? 30.535 -27.909 31.302 1.00 18.30 85 ARG A CA 1
ATOM 659 C C . ARG A 1 85 ? 30.406 -26.387 31.179 1.00 18.20 85 ARG A C 1
ATOM 660 O O . ARG A 1 85 ? 31.225 -25.650 31.734 1.00 18.31 85 ARG A O 1
ATOM 668 N N . LEU A 1 86 ? 29.374 -25.911 30.483 1.00 17.24 86 LEU A N 1
ATOM 669 C CA . LEU A 1 86 ? 29.178 -24.464 30.345 1.00 16.73 86 LEU A CA 1
ATOM 670 C C . LEU A 1 86 ? 28.956 -23.791 31.698 1.00 19.10 86 LEU A C 1
ATOM 671 O O . LEU A 1 86 ? 29.541 -22.743 31.982 1.00 14.84 86 LEU A O 1
ATOM 676 N N . MET A 1 87 ? 28.107 -24.389 32.532 1.00 17.47 87 MET A N 1
ATOM 677 C CA . MET A 1 87 ? 27.839 -23.838 33.858 1.00 21.11 87 MET A CA 1
ATOM 678 C C . MET A 1 87 ? 29.108 -23.808 34.707 1.00 19.56 87 MET A C 1
ATOM 679 O O . MET A 1 87 ? 29.359 -22.833 35.411 1.00 21.18 87 MET A O 1
ATOM 684 N N . ALA A 1 88 ? 29.912 -24.866 34.632 1.00 19.66 88 ALA A N 1
ATOM 685 C CA . ALA A 1 88 ? 31.160 -24.919 35.391 1.00 16.87 88 ALA A CA 1
ATOM 686 C C . ALA A 1 88 ? 32.129 -23.830 34.921 1.00 24.35 88 ALA A C 1
ATOM 687 O O . ALA A 1 88 ? 32.783 -23.170 35.738 1.00 23.32 88 ALA A O 1
ATOM 689 N N . LEU A 1 89 ? 32.222 -23.648 33.604 1.00 19.98 89 LEU A N 1
ATOM 690 C CA . LEU A 1 89 ? 33.046 -22.579 33.039 1.00 20.96 89 LEU A CA 1
ATOM 691 C C . LEU A 1 89 ? 32.562 -21.197 33.453 1.00 20.99 89 LEU A C 1
ATOM 692 O O . LEU A 1 89 ? 33.377 -20.307 33.717 1.00 19.34 89 LEU A O 1
ATOM 697 N N . GLN A 1 90 ? 31.245 -21.007 33.498 1.00 21.32 90 GLN A N 1
ATOM 698 C CA . GLN A 1 90 ? 30.700 -19.725 33.934 1.00 20.41 90 GLN A CA 1
ATOM 699 C C . GLN A 1 90 ? 31.158 -19.408 35.355 1.00 24.95 90 GLN A C 1
ATOM 700 O O . GLN A 1 90 ? 31.617 -18.296 35.635 1.00 23.62 90 GLN A O 1
ATOM 706 N N . GLU A 1 91 ? 31.031 -20.382 36.252 1.00 25.25 91 GLU A N 1
ATOM 707 C CA . GLU A 1 91 ? 31.462 -20.182 37.635 1.00 27.71 91 GLU A CA 1
ATOM 708 C C . GLU A 1 91 ? 32.960 -19.939 37.701 1.00 26.88 91 GLU A C 1
ATOM 709 O O . GLU A 1 91 ? 33.431 -19.079 38.449 1.00 27.07 91 GLU A O 1
ATOM 715 N N . LYS A 1 92 ? 33.706 -20.690 36.899 1.00 25.07 92 LYS A N 1
ATOM 716 C CA . LYS A 1 92 ? 35.156 -20.628 36.936 1.00 27.46 92 LYS A CA 1
ATOM 717 C C . LYS A 1 92 ? 35.677 -19.268 36.455 1.00 30.48 92 LYS A C 1
ATOM 718 O O . LYS A 1 92 ? 36.558 -18.682 37.087 1.00 28.55 92 LYS A O 1
ATOM 724 N N . TYR A 1 93 ? 35.124 -18.755 35.359 1.00 25.23 93 TYR A N 1
ATOM 725 C CA . TYR A 1 93 ? 35.630 -17.512 34.780 1.00 23.04 93 TYR A CA 1
ATOM 726 C C . TYR A 1 93 ? 34.788 -16.274 35.093 1.00 26.95 93 TYR A C 1
ATOM 727 O O . TYR A 1 93 ? 35.160 -15.152 34.726 1.00 25.19 93 TYR A O 1
ATOM 736 N N . GLY A 1 94 ? 33.663 -16.471 35.772 1.00 25.09 94 GLY A N 1
ATOM 737 C CA . GLY A 1 94 ? 32.737 -15.378 36.013 1.00 24.37 94 GLY A CA 1
ATOM 738 C C . GLY A 1 94 ? 32.101 -14.887 34.723 1.00 21.33 94 GLY A C 1
ATOM 739 O O . GLY A 1 94 ? 31.904 -13.688 34.544 1.00 23.30 94 GLY A O 1
ATOM 740 N N . LEU A 1 95 ? 31.784 -15.810 33.815 1.00 20.75 95 LEU A N 1
ATOM 741 C CA . LEU A 1 95 ? 31.122 -15.441 32.558 1.00 19.37 95 LEU A CA 1
ATOM 742 C C . LEU A 1 95 ? 29.758 -14.817 32.837 1.00 20.11 95 LEU A C 1
ATOM 743 O O . LEU A 1 95 ? 29.062 -15.227 33.768 1.00 21.67 95 LEU A O 1
ATOM 748 N N . VAL A 1 96 ? 29.386 -13.828 32.029 1.00 14.14 96 VAL A N 1
ATOM 749 C CA . VAL A 1 96 ? 28.085 -13.174 32.131 1.00 18.84 96 VAL A CA 1
ATOM 750 C C . VAL A 1 96 ? 27.494 -13.061 30.731 1.00 18.92 96 VAL A C 1
ATOM 751 O O . VAL A 1 96 ? 28.188 -13.331 29.745 1.00 18.98 96 VAL A O 1
ATOM 755 N N . GLU A 1 97 ? 26.225 -12.666 30.643 1.00 18.36 97 GLU A N 1
ATOM 756 C CA . GLU A 1 97 ? 25.493 -12.691 29.380 1.00 20.44 97 GLU A CA 1
ATOM 757 C C . GLU A 1 97 ? 25.393 -11.330 28.707 1.00 22.53 97 GLU A C 1
ATOM 758 O O . GLU A 1 97 ? 24.959 -11.222 27.552 1.00 22.95 97 GLU A O 1
ATOM 764 N N . ARG A 1 98 ? 25.787 -10.285 29.427 1.00 20.21 98 ARG A N 1
ATOM 765 C CA . ARG A 1 98 ? 25.707 -8.926 28.889 1.00 24.33 98 ARG A CA 1
ATOM 766 C C . ARG A 1 98 ? 26.941 -8.121 29.280 1.00 21.95 98 ARG A C 1
ATOM 767 O O . ARG A 1 98 ? 27.434 -8.232 30.406 1.00 25.43 98 ARG A O 1
ATOM 775 N N . ALA A 1 99 ? 27.449 -7.323 28.344 1.00 20.65 99 ALA A N 1
ATOM 776 C CA . ALA A 1 99 ? 28.644 -6.520 28.604 1.00 26.27 99 ALA A CA 1
ATOM 777 C C . ALA A 1 99 ? 28.266 -5.255 29.365 1.00 27.44 99 ALA A C 1
ATOM 778 O O . ALA A 1 99 ? 28.047 -4.209 28.751 1.00 29.30 99 ALA A O 1
ATOM 780 N N . GLU A 1 100 ? 28.199 -5.349 30.693 1.00 26.87 100 GLU A N 1
ATOM 781 C CA . GLU A 1 100 ? 27.791 -4.216 31.530 1.00 30.57 100 GLU A CA 1
ATOM 782 C C . GLU A 1 100 ? 28.929 -3.244 31.829 1.00 32.98 100 GLU A C 1
ATOM 783 O O . GLU A 1 100 ? 28.698 -2.068 32.123 1.00 33.01 100 GLU A O 1
ATOM 789 N N . THR A 1 101 ? 30.152 -3.752 31.738 1.00 27.46 101 THR A N 1
ATOM 790 C CA . THR A 1 101 ? 31.326 -3.112 32.295 1.00 27.97 101 THR A CA 1
ATOM 791 C C . THR A 1 101 ? 32.509 -3.596 31.456 1.00 29.24 101 THR A C 1
ATOM 792 O O . THR A 1 101 ? 32.382 -4.600 30.749 1.00 19.66 101 THR A O 1
ATOM 796 N N . ARG A 1 102 ? 33.630 -2.874 31.495 1.00 26.66 102 ARG A N 1
ATOM 797 C CA . ARG A 1 102 ? 34.867 -3.295 30.836 1.00 25.71 102 ARG A CA 1
ATOM 798 C C . ARG A 1 102 ? 35.312 -4.679 31.267 1.00 24.50 102 ARG A C 1
ATOM 799 O O . ARG A 1 102 ? 35.970 -5.397 30.506 1.00 26.61 102 ARG A O 1
ATOM 807 N N . LEU A 1 103 ? 34.951 -5.038 32.497 1.00 21.74 103 LEU A N 1
ATOM 808 C CA . LEU A 1 103 ? 35.364 -6.282 33.126 1.00 27.55 103 LEU A CA 1
ATOM 809 C C . LEU A 1 103 ? 34.482 -7.474 32.741 1.00 25.91 103 LEU A C 1
ATOM 810 O O . LEU A 1 103 ? 34.874 -8.626 32.937 1.00 27.02 103 LEU A O 1
ATOM 815 N N . SER A 1 104 ? 33.290 -7.195 32.222 1.00 22.49 104 SER A N 1
ATOM 816 C CA . SER A 1 104 ? 32.326 -8.255 31.921 1.00 21.82 104 SER A CA 1
ATOM 817 C C . SER A 1 104 ? 32.877 -9.216 30.872 1.00 19.40 104 SER A C 1
ATOM 818 O O . SER A 1 104 ? 33.174 -8.810 29.741 1.00 21.20 104 SER A O 1
ATOM 821 N N . ILE A 1 105 ? 33.026 -10.483 31.245 1.00 19.72 105 ILE A N 1
ATOM 822 C CA . ILE A 1 105 ? 33.482 -11.485 30.294 1.00 19.44 105 ILE A CA 1
ATOM 823 C C . ILE A 1 105 ? 32.270 -12.207 29.702 1.00 15.92 105 ILE A C 1
ATOM 824 O O . ILE A 1 105 ? 31.683 -13.079 30.341 1.00 17.84 105 ILE A O 1
ATOM 829 N N . THR A 1 106 ? 31.889 -11.831 28.484 1.00 13.51 106 THR A N 1
ATOM 830 C CA . THR A 1 106 ? 30.800 -12.525 27.792 1.00 14.20 106 THR A CA 1
ATOM 831 C C . THR A 1 106 ? 31.399 -13.508 26.810 1.00 14.05 106 THR A C 1
ATOM 832 O O . THR A 1 106 ? 32.521 -13.302 26.335 1.00 12.35 106 THR A O 1
ATOM 836 N N . PRO A 1 107 ? 30.652 -14.567 26.476 1.00 14.20 107 PRO A N 1
ATOM 837 C CA . PRO A 1 107 ? 31.183 -15.490 25.463 1.00 15.87 107 PRO A CA 1
ATOM 838 C C . PRO A 1 107 ? 31.559 -14.788 24.143 1.00 11.52 107 PRO A C 1
ATOM 839 O O . PRO A 1 107 ? 32.579 -15.134 23.546 1.00 11.33 107 PRO A O 1
ATOM 843 N N . VAL A 1 108 ? 30.780 -13.804 23.715 1.00 11.60 108 VAL A N 1
ATOM 844 C CA . VAL A 1 108 ? 31.076 -13.130 22.450 1.00 13.08 108 VAL A CA 1
ATOM 845 C C . VAL A 1 108 ? 32.374 -12.300 22.540 1.00 13.35 108 VAL A C 1
ATOM 846 O O . VAL A 1 108 ? 33.174 -12.263 21.595 1.00 10.21 108 VAL A O 1
ATOM 850 N N . ARG A 1 109 ? 32.588 -11.654 23.682 1.00 12.79 109 ARG A N 1
ATOM 851 C CA . ARG A 1 109 ? 33.830 -10.919 23.926 1.00 12.56 109 ARG A CA 1
ATOM 852 C C . ARG A 1 109 ? 35.067 -11.813 23.865 1.00 13.50 109 ARG A C 1
ATOM 853 O O . ARG A 1 109 ? 36.115 -11.402 23.346 1.00 12.00 109 ARG A O 1
ATOM 861 N N . VAL A 1 110 ? 34.952 -13.023 24.401 1.00 10.83 110 VAL A N 1
ATOM 862 C CA . VAL A 1 110 ? 36.041 -13.992 24.308 1.00 10.55 110 VAL A CA 1
ATOM 863 C C . VAL A 1 110 ? 36.344 -14.328 22.846 1.00 11.04 110 VAL A C 1
ATOM 864 O O . VAL A 1 110 ? 37.504 -14.347 22.427 1.00 13.37 110 VAL A O 1
ATOM 868 N N . ALA A 1 111 ? 35.298 -14.586 22.069 1.00 9.81 111 ALA A N 1
ATOM 869 C CA . ALA A 1 111 ? 35.456 -14.888 20.645 1.00 12.31 111 ALA A CA 1
ATOM 870 C C . ALA A 1 111 ? 36.116 -13.733 19.889 1.00 12.03 111 ALA A C 1
ATOM 871 O O . ALA A 1 111 ? 37.014 -13.950 19.063 1.00 9.65 111 ALA A O 1
ATOM 873 N N . GLN A 1 112 ? 35.687 -12.511 20.189 1.00 9.58 112 GLN A N 1
ATOM 874 C CA . GLN A 1 112 ? 36.198 -11.337 19.497 1.00 11.31 112 GLN A CA 1
ATOM 875 C C . GLN A 1 112 ? 37.637 -11.024 19.885 1.00 11.89 112 GLN A C 1
ATOM 876 O O . GLN A 1 112 ? 38.358 -10.374 19.126 1.00 11.02 112 GLN A O 1
ATOM 882 N N . SER A 1 113 ? 38.071 -11.497 21.052 1.00 10.19 113 SER A N 1
ATOM 883 C CA . SER A 1 113 ? 39.435 -11.230 21.506 1.00 10.49 113 SER A CA 1
ATOM 884 C C . SER A 1 113 ? 40.460 -12.120 20.814 1.00 13.45 113 SER A C 1
ATOM 885 O O . SER A 1 113 ? 41.661 -11.848 20.831 1.00 13.38 113 SER A O 1
ATOM 888 N N . LEU A 1 114 ? 39.982 -13.204 20.219 1.00 9.99 114 LEU A N 1
ATOM 889 C CA . LEU A 1 114 ? 40.854 -14.154 19.545 1.00 10.88 114 LEU A CA 1
ATOM 890 C C . LEU A 1 114 ? 40.357 -14.340 18.107 1.00 11.36 114 LEU A C 1
ATOM 891 O O . LEU A 1 114 ? 39.969 -15.438 17.719 1.00 11.86 114 LEU A O 1
ATOM 896 N N . PRO A 1 115 ? 40.378 -13.264 17.303 1.00 12.50 115 PRO A N 1
ATOM 897 C CA . PRO A 1 115 ? 39.510 -13.309 16.117 1.00 11.92 115 PRO A CA 1
ATOM 898 C C . PRO A 1 115 ? 39.961 -14.268 15.015 1.00 12.96 115 PRO A C 1
ATOM 899 O O . PRO A 1 115 ? 39.098 -14.810 14.317 1.00 12.12 115 PRO A O 1
ATOM 903 N N . THR A 1 116 ? 41.262 -14.469 14.831 1.00 11.94 116 THR A N 1
ATOM 904 C CA . THR A 1 116 ? 41.707 -15.396 13.791 1.00 12.27 116 THR A CA 1
ATOM 905 C C . THR A 1 116 ? 41.312 -16.829 14.131 1.00 13.00 116 THR A C 1
ATOM 906 O O . THR A 1 116 ? 40.969 -17.612 13.235 1.00 12.24 116 THR A O 1
ATOM 910 N N . TRP A 1 117 ? 41.373 -17.189 15.415 1.00 10.10 117 TRP A N 1
ATOM 911 C CA . TRP A 1 117 ? 40.931 -18.525 15.824 1.00 10.90 117 TRP A CA 1
ATOM 912 C C . TRP A 1 117 ? 39.430 -18.664 15.635 1.00 11.79 117 TRP A C 1
ATOM 913 O O . TRP A 1 117 ? 38.926 -19.658 15.067 1.00 11.62 117 TRP A O 1
ATOM 924 N N . THR A 1 118 ? 38.702 -17.670 16.129 1.00 12.04 118 THR A N 1
ATOM 925 C CA . THR A 1 118 ? 37.250 -17.699 16.076 1.00 10.48 118 THR A CA 1
ATOM 926 C C . THR A 1 118 ? 36.722 -17.832 14.652 1.00 9.72 118 THR A C 1
ATOM 927 O O . THR A 1 118 ? 35.822 -18.621 14.403 1.00 11.70 118 THR A O 1
ATOM 931 N N . CYS A 1 119 ? 37.273 -17.062 13.720 1.00 10.52 119 CYS A N 1
ATOM 932 C CA . CYS A 1 119 ? 36.762 -17.083 12.348 1.00 11.67 119 CYS A CA 1
ATOM 933 C C . CYS A 1 119 ? 37.126 -18.370 11.605 1.00 13.55 119 CYS A C 1
ATOM 934 O O . CYS A 1 119 ? 36.346 -18.846 10.769 1.00 14.06 119 CYS A O 1
ATOM 937 N N . ALA A 1 120 ? 38.295 -18.940 11.904 1.00 10.89 120 ALA A N 1
ATOM 938 C CA . ALA A 1 120 ? 38.656 -20.265 11.381 1.00 14.06 120 ALA A CA 1
ATOM 939 C C . ALA A 1 120 ? 37.722 -21.331 11.960 1.00 12.48 120 ALA A C 1
ATOM 940 O O . ALA A 1 120 ? 37.290 -22.251 11.264 1.00 13.34 120 ALA A O 1
ATOM 942 N N . ALA A 1 121 ? 37.400 -21.209 13.240 1.00 10.32 121 ALA A N 1
ATOM 943 C CA . ALA A 1 121 ? 36.488 -22.150 13.872 1.00 13.79 121 ALA A CA 1
ATOM 944 C C . ALA A 1 121 ? 35.074 -22.016 13.300 1.00 12.81 121 ALA A C 1
ATOM 945 O O . ALA A 1 121 ? 34.378 -23.015 13.097 1.00 14.08 121 ALA A O 1
ATOM 947 N N . ALA A 1 122 ? 34.641 -20.782 13.062 1.00 11.58 122 ALA A N 1
ATOM 948 C CA . ALA A 1 122 ? 33.342 -20.546 12.430 1.00 12.70 122 ALA A CA 1
ATOM 949 C C . ALA A 1 122 ? 33.252 -21.238 11.064 1.00 15.02 122 ALA A C 1
ATOM 950 O O . ALA A 1 122 ? 32.255 -21.909 10.754 1.00 14.80 122 ALA A O 1
ATOM 952 N N . ALA A 1 123 ? 34.294 -21.096 10.248 1.00 12.01 123 ALA A N 1
ATOM 953 C CA . ALA A 1 123 ? 34.272 -21.744 8.939 1.00 17.21 123 ALA A CA 1
ATOM 954 C C . ALA A 1 123 ? 34.207 -23.269 9.094 1.00 17.95 123 ALA A C 1
ATOM 955 O O . ALA A 1 123 ? 33.420 -23.941 8.407 1.00 17.26 123 ALA A O 1
ATOM 957 N N . ALA A 1 124 ? 34.998 -23.803 10.023 1.00 15.19 124 ALA A N 1
ATOM 958 C CA . ALA A 1 124 ? 35.028 -25.241 10.293 1.00 15.65 124 ALA A CA 1
ATOM 959 C C . ALA A 1 124 ? 33.680 -25.757 10.775 1.00 16.33 124 ALA A C 1
ATOM 960 O O . ALA A 1 124 ? 33.282 -26.873 10.442 1.00 15.65 124 ALA A O 1
ATOM 962 N N . LEU A 1 125 ? 32.987 -24.940 11.563 1.00 14.90 125 LEU A N 1
ATOM 963 C CA . LEU A 1 125 ? 31.709 -25.329 12.141 1.00 15.03 125 LEU A CA 1
ATOM 964 C C . LEU A 1 125 ? 30.532 -24.671 11.434 1.00 14.56 125 LEU A C 1
ATOM 965 O O . LEU A 1 125 ? 29.474 -24.481 12.039 1.00 14.01 125 LEU A O 1
ATOM 970 N N . LYS A 1 126 ? 30.695 -24.330 10.154 1.00 14.47 126 LYS A N 1
ATOM 971 C CA . LYS A 1 126 ? 29.673 -23.520 9.475 1.00 15.37 126 LYS A CA 1
ATOM 972 C C . LYS A 1 126 ? 28.265 -24.162 9.457 1.00 15.70 126 LYS A C 1
ATOM 973 O O . LYS A 1 126 ? 27.246 -23.455 9.497 1.00 16.21 126 LYS A O 1
ATOM 979 N N . GLU A 1 127 ? 28.222 -25.492 9.463 1.00 17.82 127 GLU A N 1
ATOM 980 C CA . GLU A 1 127 ? 26.958 -26.233 9.481 1.00 20.34 127 GLU A CA 1
ATOM 981 C C . GLU A 1 127 ? 26.245 -26.192 10.842 1.00 19.65 127 GLU A C 1
ATOM 982 O O . GLU A 1 127 ? 25.115 -26.671 10.972 1.00 21.45 127 GLU A O 1
ATOM 988 N N . TYR A 1 128 ? 26.899 -25.602 11.842 1.00 18.27 128 TYR A N 1
ATOM 989 C CA . TYR A 1 128 ? 26.325 -25.503 13.186 1.00 19.00 128 TYR A CA 1
ATOM 990 C C . TYR A 1 128 ? 25.870 -24.097 13.529 1.00 13.65 128 TYR A C 1
ATOM 991 O O . TYR A 1 128 ? 25.265 -23.885 14.577 1.00 16.70 128 TYR A O 1
ATOM 1000 N N . LEU A 1 129 ? 26.187 -23.138 12.669 1.00 16.02 129 LEU A N 1
ATOM 1001 C CA . LEU A 1 129 ? 25.899 -21.730 12.944 1.00 15.35 129 LEU A CA 1
ATOM 1002 C C . LEU A 1 129 ? 24.420 -21.433 12.705 1.00 18.72 129 LEU A C 1
ATOM 1003 O O . LEU A 1 129 ? 23.831 -21.941 11.744 1.00 18.96 129 LEU A O 1
ATOM 1008 N N . PRO A 1 130 ? 23.810 -20.611 13.579 1.00 17.94 130 PRO A N 1
ATOM 1009 C CA . PRO A 1 130 ? 22.393 -20.247 13.419 1.00 24.85 130 PRO A CA 1
ATOM 1010 C C . PRO A 1 130 ? 22.175 -19.466 12.124 1.00 22.32 130 PRO A C 1
ATOM 1011 O O . PRO A 1 130 ? 21.163 -19.650 11.438 1.00 21.14 130 PRO A O 1
ATOM 1015 N N . VAL A 1 131 ? 23.131 -18.609 11.788 1.00 19.11 131 VAL A N 1
ATOM 1016 C CA . VAL A 1 131 ? 23.085 -17.909 10.519 1.00 18.11 131 VAL A CA 1
ATOM 1017 C C . VAL A 1 131 ? 24.318 -18.298 9.711 1.00 20.26 131 VAL A C 1
ATOM 1018 O O . VAL A 1 131 ? 25.397 -17.714 9.871 1.00 19.39 131 VAL A O 1
ATOM 1022 N N . GLY A 1 132 ? 24.160 -19.310 8.859 1.00 20.23 132 GLY A N 1
ATOM 1023 C CA . GLY A 1 132 ? 25.284 -19.881 8.136 1.00 19.17 132 GLY A CA 1
ATOM 1024 C C . GLY A 1 132 ? 25.033 -20.002 6.648 1.00 20.55 132 GLY A C 1
ATOM 1025 O O . GLY A 1 132 ? 24.369 -19.153 6.065 1.00 22.23 132 GLY A O 1
ATOM 1026 N N . PRO A 1 133 ? 25.575 -21.060 6.023 1.00 21.93 133 PRO A N 1
ATOM 1027 C CA . PRO A 1 133 ? 25.520 -21.188 4.563 1.00 23.29 133 PRO A CA 1
ATOM 1028 C C . PRO A 1 133 ? 24.089 -21.210 4.017 1.00 26.16 133 PRO A C 1
ATOM 1029 O O . PRO A 1 133 ? 23.849 -20.580 2.995 1.00 26.42 133 PRO A O 1
ATOM 1033 N N . ALA A 1 134 ? 23.169 -21.902 4.688 1.00 24.93 134 ALA A N 1
ATOM 1034 C CA . ALA A 1 134 ? 21.771 -21.951 4.241 1.00 28.98 134 ALA A CA 1
ATOM 1035 C C . ALA A 1 134 ? 21.185 -20.552 4.028 1.00 28.54 134 ALA A C 1
ATOM 1036 O O . ALA A 1 134 ? 20.587 -20.273 2.984 1.00 26.33 134 ALA A O 1
ATOM 1038 N N . VAL A 1 135 ? 21.353 -19.675 5.015 1.00 26.53 135 VAL A N 1
ATOM 1039 C CA . VAL A 1 135 ? 20.848 -18.304 4.898 1.00 26.51 135 VAL A CA 1
ATOM 1040 C C . VAL A 1 135 ? 21.603 -17.491 3.845 1.00 27.74 135 VAL A C 1
ATOM 1041 O O . VAL A 1 135 ? 20.992 -16.796 3.024 1.00 24.54 135 VAL A O 1
ATOM 1045 N N . MET A 1 136 ? 22.930 -17.571 3.867 1.00 21.86 136 MET A N 1
ATOM 1046 C CA . MET A 1 136 ? 23.729 -16.743 2.979 1.00 25.07 136 MET A CA 1
ATOM 1047 C C . MET A 1 136 ? 23.649 -17.217 1.519 1.00 27.24 136 MET A C 1
ATOM 1048 O O . MET A 1 136 ? 23.729 -16.399 0.597 1.00 27.92 136 MET A O 1
ATOM 1053 N N . ASN A 1 137 ? 23.471 -18.523 1.313 1.00 25.82 137 ASN A N 1
ATOM 1054 C CA . ASN A 1 137 ? 23.283 -19.086 -0.035 1.00 30.53 137 ASN A CA 1
ATOM 1055 C C . ASN A 1 137 ? 22.039 -18.565 -0.758 1.00 31.57 137 ASN A C 1
ATOM 1056 O O . ASN A 1 137 ? 21.964 -18.616 -1.982 1.00 37.50 137 ASN A O 1
ATOM 1061 N N . LEU A 1 138 ? 21.060 -18.082 0.004 1.00 31.66 138 LEU A N 1
ATOM 1062 C CA . LEU A 1 138 ? 19.859 -17.480 -0.570 1.00 32.64 138 LEU A CA 1
ATOM 1063 C C . LEU A 1 138 ? 20.138 -16.058 -1.056 1.00 35.80 138 LEU A C 1
ATOM 1064 O O . LEU A 1 138 ? 19.435 -15.540 -1.932 1.00 36.05 138 LEU A O 1
ATOM 1069 N N . LYS A 1 139 ? 21.173 -15.435 -0.495 1.00 29.72 139 LYS A N 1
ATOM 1070 C CA . LYS A 1 139 ? 21.498 -14.040 -0.804 1.00 32.54 139 LYS A CA 1
ATOM 1071 C C . LYS A 1 139 ? 22.506 -13.926 -1.939 1.00 31.59 139 LYS A C 1
ATOM 1072 O O . LYS A 1 139 ? 22.336 -13.117 -2.856 1.00 36.28 139 LYS A O 1
ATOM 1078 N N . VAL A 1 140 ? 23.565 -14.728 -1.865 1.00 30.74 140 VAL A N 1
ATOM 1079 C CA . VAL A 1 140 ? 24.632 -14.712 -2.860 1.00 28.98 140 VAL A CA 1
ATOM 1080 C C . VAL A 1 140 ? 25.258 -16.078 -2.948 1.00 30.93 140 VAL A C 1
ATOM 1081 O O . VAL A 1 140 ? 24.967 -16.953 -2.132 1.00 32.99 140 VAL A O 1
ATOM 1085 N N . GLU A 1 141 ? 26.145 -16.247 -3.923 1.00 31.97 141 GLU A N 1
ATOM 1086 C CA . GLU A 1 141 ? 26.893 -17.485 -4.054 1.00 32.40 141 GLU A CA 1
ATOM 1087 C C . GLU A 1 141 ? 28.241 -17.372 -3.346 1.00 30.68 141 GLU A C 1
ATOM 1088 O O . GLU A 1 141 ? 28.905 -16.322 -3.394 1.00 33.42 141 GLU A O 1
ATOM 1094 N N . ASN A 1 142 ? 28.623 -18.451 -2.673 1.00 29.24 142 ASN A N 1
ATOM 1095 C CA . ASN A 1 142 ? 29.939 -18.574 -2.057 1.00 30.84 142 ASN A CA 1
ATOM 1096 C C . ASN A 1 142 ? 30.299 -17.497 -1.041 1.00 24.44 142 ASN A C 1
ATOM 1097 O O . ASN A 1 142 ? 31.410 -16.967 -1.072 1.00 23.76 142 ASN A O 1
ATOM 1102 N N . TYR A 1 143 ? 29.372 -17.183 -0.143 1.00 25.08 143 TYR A N 1
ATOM 1103 C CA . TYR A 1 143 ? 29.689 -16.260 0.942 1.00 24.53 143 TYR A CA 1
ATOM 1104 C C . TYR A 1 143 ? 30.830 -16.853 1.772 1.00 21.87 143 TYR A C 1
ATOM 1105 O O . TYR A 1 143 ? 30.765 -18.020 2.160 1.00 19.31 143 TYR A O 1
ATOM 1114 N N . PRO A 1 144 ? 31.892 -16.063 2.027 1.00 21.05 144 PRO A N 1
ATOM 1115 C CA . PRO A 1 144 ? 33.036 -16.617 2.772 1.00 22.39 144 PRO A CA 1
ATOM 1116 C C . PRO A 1 144 ? 32.620 -17.091 4.167 1.00 21.17 144 PRO A C 1
ATOM 1117 O O . PRO A 1 144 ? 32.061 -16.317 4.945 1.00 21.76 144 PRO A O 1
ATOM 1121 N N . PRO A 1 145 ? 32.874 -18.366 4.484 1.00 22.70 145 PRO A N 1
ATOM 1122 C CA . PRO A 1 145 ? 32.383 -18.854 5.776 1.00 20.98 145 PRO A CA 1
ATOM 1123 C C . PRO A 1 145 ? 33.087 -18.192 6.963 1.00 17.78 145 PRO A C 1
ATOM 1124 O O . PRO A 1 145 ? 32.525 -18.181 8.058 1.00 14.49 145 PRO A O 1
ATOM 1128 N N . GLU A 1 146 ? 34.289 -17.662 6.752 1.00 17.31 146 GLU A N 1
ATOM 1129 C CA . GLU A 1 146 ? 35.026 -16.982 7.824 1.00 16.74 146 GLU A CA 1
ATOM 1130 C C . GLU A 1 146 ? 34.348 -15.688 8.275 1.00 17.11 146 GLU A C 1
ATOM 1131 O O . GLU A 1 146 ? 34.573 -15.215 9.407 1.00 14.52 146 GLU A O 1
ATOM 1137 N N . MET A 1 147 ? 33.526 -15.125 7.388 1.00 14.63 147 MET A N 1
ATOM 1138 C CA . MET A 1 147 ? 32.740 -13.924 7.677 1.00 17.41 147 MET A CA 1
ATOM 1139 C C . MET A 1 147 ? 31.443 -14.198 8.444 1.00 17.54 147 MET A C 1
ATOM 1140 O O . MET A 1 147 ? 30.747 -13.257 8.836 1.00 15.99 147 MET A O 1
ATOM 1145 N N . MET A 1 148 ? 31.105 -15.472 8.647 1.00 14.03 148 MET A N 1
ATOM 1146 C CA . MET A 1 148 ? 29.839 -15.834 9.281 1.00 15.29 148 MET A CA 1
ATOM 1147 C C . MET A 1 148 ? 29.908 -15.840 10.806 1.00 15.47 148 MET A C 1
ATOM 1148 O O . MET A 1 148 ? 29.441 -16.777 11.458 1.00 16.01 148 MET A O 1
ATOM 1153 N N . CYS A 1 149 ? 30.479 -14.784 11.381 1.00 14.65 149 CYS A N 1
ATOM 1154 C CA . CYS A 1 149 ? 30.586 -14.720 12.835 1.00 15.85 149 CYS A CA 1
ATOM 1155 C C . CYS A 1 149 ? 30.865 -13.307 13.324 1.00 13.57 149 CYS A C 1
ATOM 1156 O O . CYS A 1 149 ? 31.264 -12.436 12.547 1.00 14.80 149 CYS A O 1
ATOM 1159 N N . MET A 1 150 ? 30.652 -13.104 14.620 1.00 14.74 150 MET A N 1
ATOM 1160 C CA . MET A 1 150 ? 30.767 -11.794 15.239 1.00 16.80 150 MET A CA 1
ATOM 1161 C C . MET A 1 150 ? 32.196 -11.261 15.302 1.00 16.01 150 MET A C 1
ATOM 1162 O O . MET A 1 150 ? 32.388 -10.101 15.640 1.00 19.98 150 MET A O 1
ATOM 1167 N N . ALA A 1 151 ? 33.196 -12.081 14.967 1.00 17.49 151 ALA A N 1
ATOM 1168 C CA . ALA A 1 151 ? 34.596 -11.658 15.141 1.00 15.17 151 ALA A CA 1
ATOM 1169 C C . ALA A 1 151 ? 35.283 -11.184 13.864 1.00 14.12 151 ALA A C 1
ATOM 1170 O O . ALA A 1 151 ? 36.389 -10.655 13.928 1.00 15.27 151 ALA A O 1
ATOM 1172 N N . PHE A 1 152 ? 34.650 -11.381 12.712 1.00 13.04 152 PHE A N 1
ATOM 1173 C CA . PHE A 1 152 ? 35.310 -11.078 11.447 1.00 14.88 152 PHE A CA 1
ATOM 1174 C C . PHE A 1 152 ? 35.684 -9.607 11.285 1.00 13.71 152 PHE A C 1
ATOM 1175 O O . PHE A 1 152 ? 36.681 -9.295 10.629 1.00 15.49 152 PHE A O 1
ATOM 1183 N N . GLY A 1 153 ? 34.905 -8.706 11.872 1.00 15.32 153 GLY A N 1
ATOM 1184 C CA . GLY A 1 153 ? 35.212 -7.287 11.760 1.00 16.21 153 GLY A CA 1
ATOM 1185 C C . GLY A 1 153 ? 36.625 -6.937 12.201 1.00 15.77 153 GLY A C 1
ATOM 1186 O O . GLY A 1 153 ? 37.258 -6.038 11.632 1.00 13.34 153 GLY A O 1
ATOM 1187 N N . SER A 1 154 ? 37.124 -7.644 13.215 1.00 13.54 154 SER A N 1
ATOM 1188 C CA . SER A 1 154 ? 38.469 -7.402 13.736 1.00 14.98 154 SER A CA 1
ATOM 1189 C C . SER A 1 154 ? 39.571 -7.798 12.760 1.00 15.96 154 SER A C 1
ATOM 1190 O O . SER A 1 154 ? 40.735 -7.472 12.983 1.00 13.88 154 SER A O 1
ATOM 1193 N N . LEU A 1 155 ? 39.211 -8.502 11.688 1.00 13.00 155 LEU A N 1
ATOM 1194 C CA . LEU A 1 155 ? 40.199 -8.981 10.718 1.00 9.75 155 LEU A CA 1
ATOM 1195 C C . LEU A 1 155 ? 40.232 -8.155 9.428 1.00 14.41 155 LEU A C 1
ATOM 1196 O O . LEU A 1 155 ? 41.018 -8.433 8.530 1.00 13.63 155 LEU A O 1
ATOM 1201 N N . ILE A 1 156 ? 39.377 -7.142 9.345 1.00 16.90 156 ILE A N 1
ATOM 1202 C CA . ILE A 1 156 ? 39.397 -6.219 8.213 1.00 15.94 156 ILE A CA 1
ATOM 1203 C C . ILE A 1 156 ? 40.508 -5.182 8.427 1.00 15.31 156 ILE A C 1
ATOM 1204 O O . ILE A 1 156 ? 40.494 -4.445 9.418 1.00 18.81 156 ILE A O 1
ATOM 1209 N N . PRO A 1 157 ? 41.498 -5.149 7.518 1.00 15.74 157 PRO A N 1
ATOM 1210 C CA . PRO A 1 157 ? 42.671 -4.289 7.720 1.00 20.43 157 PRO A CA 1
ATOM 1211 C C . PRO A 1 157 ? 42.448 -2.859 7.239 1.00 22.22 157 PRO A C 1
ATOM 1212 O O . PRO A 1 157 ? 41.612 -2.625 6.359 1.00 20.06 157 PRO A O 1
ATOM 1216 N N . THR A 1 158 ? 43.172 -1.916 7.833 1.00 19.88 158 THR A N 1
ATOM 1217 C CA . THR A 1 158 ? 43.131 -0.523 7.391 1.00 25.13 158 THR A CA 1
ATOM 1218 C C . THR A 1 158 ? 44.478 -0.127 6.793 1.00 27.75 158 THR A C 1
ATOM 1219 O O . THR A 1 158 ? 44.574 0.826 6.025 1.00 38.25 158 THR A O 1
ATOM 1223 N N . ALA A 1 159 ? 45.521 -0.849 7.179 1.00 25.21 159 ALA A N 1
ATOM 1224 C CA . ALA A 1 159 ? 46.865 -0.587 6.682 1.00 25.66 159 ALA A CA 1
ATOM 1225 C C . ALA A 1 159 ? 47.261 -1.805 5.874 1.00 27.91 159 ALA A C 1
ATOM 1226 O O . ALA A 1 159 ? 46.878 -2.930 6.228 1.00 25.37 159 ALA A O 1
ATOM 1228 N N . GLY A 1 160 ? 48.013 -1.597 4.793 1.00 23.87 160 GLY A N 1
ATOM 1229 C CA . GLY A 1 160 ? 48.441 -2.699 3.948 1.00 23.09 160 GLY A CA 1
ATOM 1230 C C . GLY A 1 160 ? 47.474 -3.048 2.823 1.00 26.60 160 GLY A C 1
ATOM 1231 O O . GLY A 1 160 ? 47.745 -3.952 2.022 1.00 27.52 160 GLY A O 1
ATOM 1232 N N . VAL A 1 161 ? 46.336 -2.357 2.781 1.00 28.41 161 VAL A N 1
ATOM 1233 C CA . VAL A 1 161 ? 45.359 -2.510 1.703 1.00 26.33 161 VAL A CA 1
ATOM 1234 C C . VAL A 1 161 ? 44.838 -1.129 1.328 1.00 27.90 161 VAL A C 1
ATOM 1235 O O . VAL A 1 161 ? 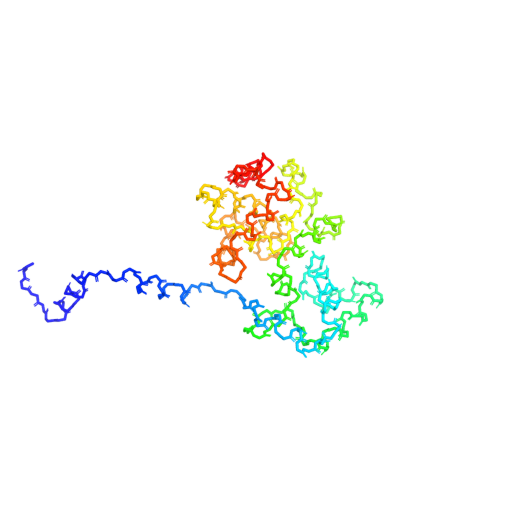45.030 -0.169 2.081 1.00 28.50 161 VAL A O 1
ATOM 1239 N N . SER A 1 162 ? 44.170 -1.020 0.182 1.00 27.40 162 SER A N 1
ATOM 1240 C CA . SER A 1 162 ? 43.582 0.258 -0.221 1.00 31.54 162 SER A CA 1
ATOM 1241 C C . SER A 1 162 ? 42.329 0.551 0.602 1.00 30.12 162 SER A C 1
ATOM 1242 O O . SER A 1 162 ? 41.746 -0.354 1.203 1.00 29.39 162 SER A O 1
ATOM 1245 N N . GLU A 1 163 ? 41.909 1.810 0.631 1.00 28.68 163 GLU A N 1
ATOM 1246 C CA . GLU A 1 163 ? 40.689 2.162 1.341 1.00 30.38 163 GLU A CA 1
ATOM 1247 C C . GLU A 1 163 ? 39.465 1.558 0.654 1.00 28.14 163 GLU A C 1
ATOM 1248 O O . GLU A 1 163 ? 38.453 1.303 1.302 1.00 27.53 163 GLU A O 1
ATOM 1254 N N . ALA A 1 164 ? 39.563 1.329 -0.653 1.00 26.80 164 ALA A N 1
ATOM 1255 C CA . ALA A 1 164 ? 38.477 0.687 -1.396 1.00 29.64 164 ALA A CA 1
ATOM 1256 C C . ALA A 1 164 ? 38.332 -0.769 -0.969 1.00 26.77 164 ALA A C 1
ATOM 1257 O O . ALA A 1 164 ? 37.225 -1.313 -0.918 1.00 26.16 164 ALA A O 1
ATOM 1259 N N . THR A 1 165 ? 39.463 -1.402 -0.677 1.00 26.12 165 THR A N 1
ATOM 1260 C CA . THR A 1 165 ? 39.466 -2.781 -0.194 1.00 27.39 165 THR A CA 1
ATOM 1261 C C . THR A 1 165 ? 38.821 -2.858 1.190 1.00 22.45 165 THR A C 1
ATOM 1262 O O . THR A 1 165 ? 37.957 -3.702 1.433 1.00 24.70 165 THR A O 1
ATOM 1266 N N . THR A 1 166 ? 39.233 -1.960 2.084 1.00 21.70 166 THR A N 1
ATOM 1267 C CA . THR A 1 166 ? 38.660 -1.872 3.429 1.00 24.19 166 THR A CA 1
ATOM 1268 C C . THR A 1 166 ? 37.142 -1.708 3.375 1.00 23.85 166 THR A C 1
ATOM 1269 O O . THR A 1 166 ? 36.396 -2.411 4.065 1.00 20.46 166 THR A O 1
ATOM 1273 N N . LYS A 1 167 ? 36.689 -0.785 2.532 1.00 23.26 167 LYS A N 1
ATOM 1274 C CA . LYS A 1 167 ? 35.270 -0.490 2.387 1.00 22.41 167 LYS A CA 1
ATOM 1275 C C . LYS A 1 167 ? 34.498 -1.688 1.841 1.00 22.00 167 LYS A C 1
ATOM 1276 O O . LYS A 1 167 ? 33.393 -1.986 2.308 1.00 20.41 167 LYS A O 1
ATOM 1282 N N . THR A 1 168 ? 35.079 -2.367 0.854 1.00 20.92 168 THR A N 1
ATOM 1283 C CA . THR A 1 168 ? 34.453 -3.542 0.241 1.00 23.49 168 THR A CA 1
ATOM 1284 C C . THR A 1 168 ? 34.309 -4.685 1.254 1.00 22.76 168 THR A C 1
ATOM 1285 O O . THR A 1 168 ? 33.271 -5.347 1.325 1.00 20.19 168 THR A O 1
ATOM 1289 N N . LEU A 1 169 ? 35.362 -4.915 2.035 1.00 22.42 169 LEU A N 1
ATOM 1290 C CA . LEU A 1 169 ? 35.326 -5.953 3.057 1.00 18.06 169 LEU A CA 1
ATOM 1291 C C . LEU A 1 169 ? 34.290 -5.639 4.134 1.00 15.43 169 LEU A C 1
ATOM 1292 O O . LEU A 1 169 ? 33.593 -6.540 4.611 1.00 18.42 169 LEU A O 1
ATOM 1297 N N . MET A 1 170 ? 34.178 -4.367 4.515 1.00 17.97 170 MET A N 1
ATOM 1298 C CA . MET A 1 170 ? 33.156 -3.965 5.478 1.00 18.11 170 MET A CA 1
ATOM 1299 C C . MET A 1 170 ? 31.751 -4.213 4.940 1.00 17.11 170 MET A C 1
ATOM 1300 O O . MET A 1 170 ? 30.888 -4.700 5.665 1.00 20.18 170 MET A O 1
ATOM 1305 N N . GLU A 1 171 ? 31.536 -3.915 3.658 1.00 18.99 171 GLU A N 1
ATOM 1306 C CA . GLU A 1 171 ? 30.227 -4.126 3.028 1.00 22.22 171 GLU A CA 1
ATOM 1307 C C . GLU A 1 171 ? 29.880 -5.609 2.870 1.00 21.00 171 GLU A C 1
ATOM 1308 O O . GLU A 1 171 ? 28.738 -6.014 3.095 1.00 19.10 171 GLU A O 1
ATOM 1314 N N . ALA A 1 172 ? 30.870 -6.407 2.480 1.00 20.17 172 ALA A N 1
ATOM 1315 C CA . ALA A 1 172 ? 30.680 -7.846 2.323 1.00 21.97 172 ALA A CA 1
ATOM 1316 C C . ALA A 1 172 ? 30.286 -8.458 3.664 1.00 20.02 172 ALA A C 1
ATOM 1317 O O . ALA A 1 172 ? 29.395 -9.306 3.741 1.00 17.95 172 ALA A O 1
ATOM 1319 N N . TYR A 1 173 ? 30.956 -8.006 4.723 1.00 18.26 173 TYR A N 1
ATOM 1320 C CA . TYR A 1 173 ? 30.698 -8.494 6.071 1.00 16.52 173 TYR A CA 1
ATOM 1321 C C . TYR A 1 173 ? 29.345 -7.998 6.571 1.00 16.95 173 TYR A C 1
ATOM 1322 O O . TYR A 1 173 ? 28.622 -8.723 7.264 1.00 16.68 173 TYR A O 1
ATOM 1331 N N . SER A 1 174 ? 28.989 -6.771 6.200 1.00 16.83 174 SER A N 1
ATOM 1332 C CA . SER A 1 174 ? 27.710 -6.208 6.619 1.00 18.65 174 SER A CA 1
ATOM 1333 C C . SER A 1 174 ? 26.526 -7.072 6.146 1.00 19.05 174 SER A C 1
ATOM 1334 O O . SER A 1 174 ? 25.487 -7.099 6.794 1.00 18.24 174 SER A O 1
ATOM 1337 N N . LEU A 1 175 ? 26.701 -7.773 5.027 1.00 17.84 175 LEU A N 1
ATOM 1338 C CA . LEU A 1 175 ? 25.667 -8.651 4.495 1.00 19.24 175 LEU A CA 1
ATOM 1339 C C . LEU A 1 175 ? 25.318 -9.738 5.506 1.00 20.05 175 LEU A C 1
ATOM 1340 O O . LEU A 1 175 ? 24.143 -10.067 5.685 1.00 19.07 175 LEU A O 1
ATOM 1345 N N . TRP A 1 176 ? 26.332 -10.278 6.182 1.00 15.79 176 TRP A N 1
ATOM 1346 C CA . TRP A 1 176 ? 26.088 -11.253 7.244 1.00 15.24 176 TRP A CA 1
ATOM 1347 C C . TRP A 1 176 ? 25.580 -10.589 8.523 1.00 17.04 176 TRP A C 1
ATOM 1348 O O . TRP A 1 176 ? 24.622 -11.072 9.130 1.00 16.91 176 TRP A O 1
ATOM 1359 N N . GLN A 1 177 ? 26.222 -9.495 8.934 1.00 16.61 177 GLN A N 1
ATOM 1360 C CA . GLN A 1 177 ? 25.807 -8.765 10.131 1.00 18.65 177 GLN A CA 1
ATOM 1361 C C . GLN A 1 177 ? 24.351 -8.331 10.055 1.00 19.06 177 GLN A C 1
ATOM 1362 O O . GLN A 1 177 ? 23.624 -8.386 11.049 1.00 22.49 177 GLN A O 1
ATOM 1368 N N . ASP A 1 178 ? 23.944 -7.884 8.874 1.00 17.07 178 ASP A N 1
ATOM 1369 C CA . ASP A 1 178 ? 22.578 -7.444 8.638 1.00 22.41 178 ASP A CA 1
ATOM 1370 C C . ASP A 1 178 ? 21.625 -8.598 8.902 1.00 24.26 178 ASP A C 1
ATOM 1371 O O . ASP A 1 178 ? 20.632 -8.455 9.626 1.00 23.12 178 ASP A O 1
ATOM 1376 N N . ALA A 1 179 ? 21.947 -9.750 8.329 1.00 18.41 179 ALA A N 1
ATOM 1377 C CA . ALA A 1 179 ? 21.124 -10.941 8.499 1.00 23.59 179 ALA A CA 1
ATOM 1378 C C . ALA A 1 179 ? 21.121 -11.431 9.945 1.00 23.17 179 ALA A C 1
ATOM 1379 O O . ALA A 1 179 ? 20.079 -11.788 10.481 1.00 22.19 179 ALA A O 1
ATOM 1381 N N . PHE A 1 180 ? 22.290 -11.448 10.576 1.00 20.58 180 PHE A N 1
ATOM 1382 C CA . PHE A 1 180 ? 22.410 -11.968 11.931 1.00 18.31 180 PHE A CA 1
ATOM 1383 C C . PHE A 1 180 ? 21.661 -11.071 12.918 1.00 27.34 180 PHE A C 1
ATOM 1384 O O . PHE A 1 180 ? 20.950 -11.558 13.806 1.00 26.25 180 PHE A O 1
ATOM 1392 N N . THR A 1 181 ? 21.835 -9.760 12.761 1.00 23.54 181 THR A N 1
ATOM 1393 C CA . THR A 1 181 ? 21.145 -8.777 13.595 1.00 28.60 181 THR A CA 1
ATOM 1394 C C . THR A 1 181 ? 19.629 -8.963 13.523 1.00 29.60 181 THR A C 1
ATOM 1395 O O . THR A 1 181 ? 18.945 -8.974 14.550 1.00 33.18 181 THR A O 1
ATOM 1399 N N . LYS A 1 182 ? 19.109 -9.125 12.309 1.00 26.73 182 LYS A N 1
ATOM 1400 C CA . LYS A 1 182 ? 17.672 -9.328 12.117 1.00 29.46 182 LYS A CA 1
ATOM 1401 C C . LYS A 1 182 ? 17.141 -10.643 12.713 1.00 34.24 182 LYS A C 1
ATOM 1402 O O . LYS A 1 182 ? 16.037 -10.671 13.261 1.00 36.64 182 LYS A O 1
ATOM 1408 N N . THR A 1 183 ? 17.906 -11.730 12.605 1.00 32.37 183 THR A N 1
ATOM 1409 C CA . THR A 1 183 ? 17.452 -13.016 13.148 1.00 30.73 183 THR A CA 1
ATOM 1410 C C . THR A 1 183 ? 17.482 -13.056 14.671 1.00 36.12 183 THR A C 1
ATOM 1411 O O . THR A 1 183 ? 16.623 -13.677 15.299 1.00 36.03 183 THR A O 1
ATOM 1415 N N . ILE A 1 184 ? 18.476 -12.401 15.263 1.00 35.21 184 ILE A N 1
ATOM 1416 C CA . ILE A 1 184 ? 18.704 -12.516 16.702 1.00 38.00 184 ILE A CA 1
ATOM 1417 C C . ILE A 1 184 ? 18.121 -11.346 17.509 1.00 42.33 184 ILE A C 1
ATOM 1418 O O . ILE A 1 184 ? 17.774 -11.505 18.683 1.00 43.96 184 ILE A O 1
ATOM 1423 N N . ASN A 1 185 ? 18.011 -10.172 16.895 1.00 41.17 185 ASN A N 1
ATOM 1424 C CA . ASN A 1 185 ? 17.443 -9.025 17.603 1.00 48.69 185 ASN A CA 1
ATOM 1425 C C . ASN A 1 185 ? 15.988 -8.739 17.197 1.00 52.21 185 ASN A C 1
ATOM 1426 O O . ASN A 1 185 ? 15.711 -8.313 16.070 1.00 49.29 185 ASN A O 1
ATOM 1431 N N . VAL A 1 186 ? 15.067 -8.983 18.130 1.00 55.59 186 VAL A N 1
ATOM 1432 C CA . VAL A 1 186 ? 13.634 -8.838 17.877 1.00 57.12 186 VAL A CA 1
ATOM 1433 C C . VAL A 1 186 ? 13.215 -7.365 17.793 1.00 54.99 186 VAL A C 1
ATOM 1434 O O . VAL A 1 186 ? 12.166 -7.039 17.243 1.00 60.45 186 VAL A O 1
ATOM 1438 N N . LYS A 1 187 ? 14.037 -6.465 18.322 1.00 52.91 187 LYS A N 1
ATOM 1439 C CA . LYS A 1 187 ? 13.722 -5.042 18.209 1.00 54.32 187 LYS A CA 1
ATOM 1440 C C . LYS A 1 187 ? 13.938 -4.540 16.776 1.00 53.10 187 LYS A C 1
ATOM 1441 O O . LYS A 1 187 ? 13.384 -3.516 16.375 1.00 51.26 187 LYS A O 1
ATOM 1447 N N . MET A 1 188 ? 14.726 -5.285 16.003 1.00 54.95 188 MET A N 1
ATOM 1448 C CA . MET A 1 188 ? 15.017 -4.930 14.615 1.00 53.02 188 MET A CA 1
ATOM 1449 C C . MET A 1 188 ? 14.001 -5.531 13.637 1.00 53.46 188 MET A C 1
ATOM 1450 O O . MET A 1 188 ? 14.174 -5.431 12.417 1.00 50.33 188 MET A O 1
ATOM 1455 N N . ARG A 1 189 ? 12.941 -6.137 14.173 1.00 56.24 189 ARG A N 1
ATOM 1456 C CA . ARG A 1 189 ? 11.994 -6.917 13.362 1.00 58.63 189 ARG A CA 1
ATOM 1457 C C . ARG A 1 189 ? 11.409 -6.193 12.143 1.00 54.38 189 ARG A C 1
ATOM 1458 O O . ARG A 1 189 ? 11.205 -6.807 11.094 1.00 54.59 189 ARG A O 1
ATOM 1466 N N . GLY A 1 190 ? 11.140 -4.898 12.275 1.00 51.64 190 GLY A N 1
ATOM 1467 C CA . GLY A 1 190 ? 10.607 -4.138 11.158 1.00 50.57 190 GLY A CA 1
ATOM 1468 C C . GLY A 1 190 ? 11.532 -3.031 10.694 1.00 47.59 190 GLY A C 1
ATOM 1469 O O . GLY A 1 190 ? 11.133 -2.163 9.914 1.00 45.37 190 GLY A O 1
ATOM 1470 N N . ALA A 1 191 ? 12.777 -3.069 11.165 1.00 45.92 191 ALA A N 1
ATOM 1471 C CA . ALA A 1 191 ? 13.733 -1.993 10.911 1.00 40.01 191 ALA A CA 1
ATOM 1472 C C . ALA A 1 191 ? 14.198 -1.934 9.456 1.00 38.64 191 ALA A C 1
ATOM 1473 O O . ALA A 1 191 ? 14.242 -2.950 8.757 1.00 37.97 191 ALA A O 1
ATOM 1475 N N . SER A 1 192 ? 14.548 -0.733 9.006 1.00 36.51 192 SER A N 1
ATOM 1476 C CA . SER A 1 192 ? 15.066 -0.544 7.658 1.00 36.49 192 SER A CA 1
ATOM 1477 C C . SER A 1 192 ? 16.525 -0.966 7.620 1.00 33.99 192 SER A C 1
ATOM 1478 O O . SER A 1 192 ? 17.145 -1.166 8.663 1.00 29.82 192 SER A O 1
ATOM 1481 N N . LYS A 1 193 ? 17.071 -1.098 6.416 1.00 31.51 193 LYS A N 1
ATOM 1482 C CA . LYS A 1 193 ? 18.479 -1.421 6.245 1.00 30.36 193 LYS A CA 1
ATOM 1483 C C . LYS A 1 193 ? 19.366 -0.466 7.056 1.00 33.29 193 LYS A C 1
ATOM 1484 O O . LYS A 1 193 ? 20.241 -0.898 7.816 1.00 29.26 193 LYS A O 1
ATOM 1490 N N . THR A 1 194 ? 19.101 0.831 6.926 1.00 29.81 194 THR A N 1
ATOM 1491 C CA . THR A 1 194 ? 19.878 1.861 7.612 1.00 28.12 194 THR A CA 1
ATOM 1492 C C . THR A 1 194 ? 19.808 1.760 9.139 1.00 29.80 194 THR A C 1
ATOM 1493 O O . THR A 1 194 ? 20.807 1.989 9.838 1.00 26.94 194 THR A O 1
ATOM 1497 N N . GLU A 1 195 ? 18.638 1.399 9.652 1.00 26.16 195 GLU A N 1
ATOM 1498 C CA . GLU A 1 195 ? 18.460 1.227 11.089 1.00 29.13 195 GLU A CA 1
ATOM 1499 C C . GLU A 1 195 ? 19.207 0.017 11.624 1.00 29.04 195 GLU A C 1
ATOM 1500 O O . GLU A 1 195 ? 19.773 0.069 12.724 1.00 26.82 195 GLU A O 1
ATOM 1506 N N . VAL A 1 196 ? 19.193 -1.088 10.883 1.00 24.53 196 VAL A N 1
ATOM 1507 C CA . VAL A 1 196 ? 19.911 -2.251 11.391 1.00 27.54 196 VAL A CA 1
ATOM 1508 C C . VAL A 1 196 ? 21.420 -2.028 11.254 1.00 24.21 196 VAL A C 1
ATOM 1509 O O . VAL A 1 196 ? 22.184 -2.461 12.118 1.00 24.26 196 VAL A O 1
ATOM 1513 N N . TYR A 1 197 ? 21.841 -1.328 10.198 1.00 23.53 197 TYR A N 1
ATOM 1514 C CA . TYR A 1 197 ? 23.261 -0.989 10.043 1.00 26.96 197 TYR A CA 1
ATOM 1515 C C . TYR A 1 197 ? 23.765 -0.152 11.217 1.00 25.78 197 TYR A C 1
ATOM 1516 O O . TYR A 1 197 ? 24.838 -0.419 11.767 1.00 20.81 197 TYR A O 1
ATOM 1525 N N . ASN A 1 198 ? 22.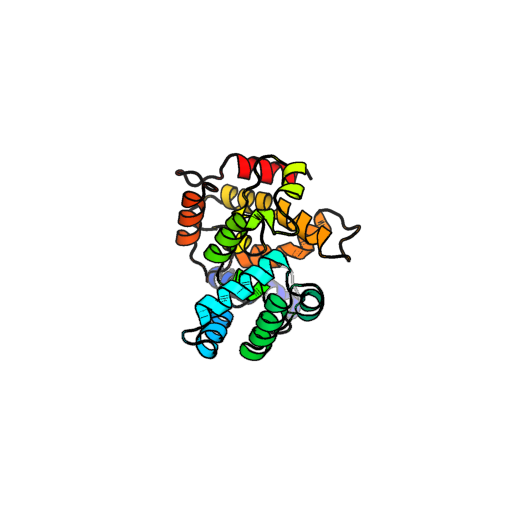984 0.858 11.596 1.00 22.02 198 ASN A N 1
ATOM 1526 C CA . ASN A 1 198 ? 23.357 1.739 12.693 1.00 25.52 198 ASN A CA 1
ATOM 1527 C C . ASN A 1 198 ? 23.409 1.021 14.033 1.00 24.47 198 ASN A C 1
ATOM 1528 O O . ASN A 1 198 ? 23.984 1.537 14.993 1.00 20.17 198 ASN A O 1
ATOM 1533 N N . SER A 1 199 ? 22.810 -0.166 14.107 1.00 20.53 199 SER A N 1
ATOM 1534 C CA . SER A 1 199 ? 22.862 -0.939 15.344 1.00 19.30 199 SER A CA 1
ATOM 1535 C C . SER A 1 199 ? 24.234 -1.596 15.492 1.00 18.91 199 SER A C 1
ATOM 1536 O O . SER A 1 199 ? 24.678 -1.855 16.609 1.00 22.94 199 SER A O 1
ATOM 1539 N N . PHE A 1 200 ? 24.917 -1.837 14.372 1.00 18.84 200 PHE A N 1
ATOM 1540 C CA . PHE A 1 200 ? 26.273 -2.397 14.428 1.00 18.35 200 PHE A CA 1
ATOM 1541 C C . PHE A 1 200 ? 27.396 -1.517 13.858 1.00 19.01 200 PHE A C 1
ATOM 1542 O O . PHE A 1 200 ? 28.560 -1.924 13.878 1.00 18.57 200 PHE A O 1
ATOM 1550 N N . ARG A 1 201 ? 27.064 -0.318 13.377 1.00 18.51 201 ARG A N 1
ATOM 1551 C CA . ARG A 1 201 ? 28.069 0.606 12.835 1.00 19.97 201 ARG A CA 1
ATOM 1552 C C . ARG A 1 201 ? 29.230 0.892 13.787 1.00 18.19 201 ARG A C 1
ATOM 1553 O O . ARG A 1 201 ? 30.391 0.774 13.394 1.00 18.78 201 ARG A O 1
ATOM 1561 N N . ASP A 1 202 ? 28.924 1.304 15.019 1.00 17.43 202 ASP A N 1
ATOM 1562 C CA . ASP A 1 202 ? 29.971 1.653 15.980 1.00 19.15 202 ASP A CA 1
ATOM 1563 C C . ASP A 1 202 ? 30.835 0.453 16.400 1.00 20.32 202 ASP A C 1
ATOM 1564 O O . ASP A 1 202 ? 32.066 0.555 16.379 1.00 16.39 202 ASP A O 1
ATOM 1569 N N . PRO A 1 203 ? 30.204 -0.682 16.784 1.00 19.43 203 PRO A N 1
ATOM 1570 C CA . PRO A 1 203 ? 31.034 -1.871 17.053 1.00 18.05 203 PRO A CA 1
ATOM 1571 C C . PRO A 1 203 ? 31.884 -2.304 15.853 1.00 15.88 203 PRO A C 1
ATOM 1572 O O . PRO A 1 203 ? 33.031 -2.712 16.039 1.00 16.94 203 PRO A O 1
ATOM 1576 N N . LEU A 1 204 ? 31.340 -2.226 14.642 1.00 17.36 204 LEU A N 1
ATOM 1577 C CA . LEU A 1 204 ? 32.114 -2.627 13.474 1.00 17.07 204 LEU A CA 1
ATOM 1578 C C . LEU A 1 204 ? 33.291 -1.690 13.227 1.00 16.95 204 LEU A C 1
ATOM 1579 O O . LEU A 1 204 ? 34.420 -2.148 13.062 1.00 12.67 204 LEU A O 1
ATOM 1584 N N . HIS A 1 205 ? 33.039 -0.379 13.189 1.00 17.02 205 HIS A N 1
ATOM 1585 C CA . HIS A 1 205 ? 34.140 0.569 13.026 1.00 17.06 205 HIS A CA 1
ATOM 1586 C C . HIS A 1 205 ? 35.182 0.443 14.135 1.00 14.05 205 HIS A C 1
ATOM 1587 O O . HIS A 1 205 ? 36.378 0.568 13.879 1.00 16.10 205 HIS A O 1
ATOM 1594 N N . ALA A 1 206 ? 34.738 0.189 15.364 1.00 13.69 206 ALA A N 1
ATOM 1595 C CA . ALA A 1 206 ? 35.687 0.027 16.469 1.00 16.35 206 ALA A CA 1
ATOM 1596 C C . ALA A 1 206 ? 36.563 -1.211 16.272 1.00 16.95 206 ALA A C 1
ATOM 1597 O O . ALA A 1 206 ? 37.761 -1.189 16.572 1.00 13.36 206 ALA A O 1
ATOM 1599 N N . ALA A 1 207 ? 35.969 -2.290 15.763 1.00 16.02 207 ALA A N 1
ATOM 1600 C CA . ALA A 1 207 ? 36.741 -3.512 15.500 1.00 16.61 207 ALA A CA 1
ATOM 1601 C C . ALA A 1 207 ? 37.773 -3.260 14.407 1.00 17.02 207 ALA A C 1
ATOM 1602 O O . ALA A 1 207 ? 38.927 -3.682 14.510 1.00 15.39 207 ALA A O 1
ATOM 1604 N N . VAL A 1 208 ? 37.360 -2.565 13.353 1.00 14.72 208 VAL A N 1
ATOM 1605 C CA . VAL A 1 208 ? 38.257 -2.304 12.233 1.00 15.72 208 VAL A CA 1
ATOM 1606 C C . VAL A 1 208 ? 39.376 -1.342 12.648 1.00 19.39 208 VAL A C 1
ATOM 1607 O O . VAL A 1 208 ? 40.536 -1.546 12.282 1.00 18.49 208 VAL A O 1
ATOM 1611 N N . ASN A 1 209 ? 39.035 -0.329 13.449 1.00 15.85 209 ASN A N 1
ATOM 1612 C CA . ASN A 1 209 ? 40.002 0.681 13.899 1.00 18.98 209 ASN A CA 1
ATOM 1613 C C . ASN A 1 209 ? 40.878 0.283 15.086 1.00 16.65 209 ASN A C 1
ATOM 1614 O O . ASN A 1 209 ? 41.810 1.010 15.443 1.00 19.70 209 ASN A O 1
ATOM 1619 N N . SER A 1 210 ? 40.586 -0.855 15.702 1.00 16.97 210 SER A N 1
ATOM 1620 C CA . SER A 1 210 ? 41.353 -1.318 16.857 1.00 20.07 210 SER A CA 1
ATOM 1621 C C . SER A 1 210 ? 42.832 -1.537 16.524 1.00 18.17 210 SER A C 1
ATOM 1622 O O . SER A 1 210 ? 43.167 -2.055 15.453 1.00 19.86 210 SER A O 1
ATOM 1625 N N . VAL A 1 211 ? 43.717 -1.159 17.440 1.00 18.05 211 VAL A N 1
ATOM 1626 C CA . VAL A 1 211 ? 45.143 -1.399 17.222 1.00 16.92 211 VAL A CA 1
ATOM 1627 C C . VAL A 1 211 ? 45.623 -2.689 17.893 1.00 18.65 211 VAL A C 1
ATOM 1628 O O . VAL A 1 211 ? 46.782 -3.067 17.751 1.00 16.75 211 VAL A O 1
ATOM 1632 N N . PHE A 1 212 ? 44.737 -3.360 18.624 1.00 16.06 212 PHE A N 1
ATOM 1633 C CA . PHE A 1 212 ? 45.139 -4.556 19.360 1.00 16.98 212 PHE A CA 1
ATOM 1634 C C . PHE A 1 212 ? 45.618 -5.668 18.413 1.00 16.84 212 PHE A C 1
ATOM 1635 O O . PHE A 1 212 ? 46.708 -6.227 18.584 1.00 17.14 212 PHE A O 1
ATOM 1643 N N . PHE A 1 213 ? 44.812 -5.974 17.405 1.00 16.53 213 PHE A N 1
ATOM 1644 C CA . PHE A 1 213 ? 45.149 -7.040 16.470 1.00 16.15 213 PHE A CA 1
ATOM 1645 C C . PHE A 1 213 ? 45.798 -6.484 15.200 1.00 17.70 213 PHE A C 1
ATOM 1646 O O . PHE A 1 213 ? 45.131 -5.857 14.368 1.00 17.28 213 PHE A O 1
ATOM 1654 N N . PRO A 1 214 ? 47.102 -6.746 15.036 1.00 17.64 214 PRO A N 1
ATOM 1655 C CA . PRO A 1 214 ? 47.952 -6.042 14.061 1.00 20.13 214 PRO A CA 1
ATOM 1656 C C . PRO A 1 214 ? 47.462 -6.183 12.612 1.00 18.85 214 PRO A C 1
ATOM 1657 O O . PRO A 1 214 ? 47.092 -7.289 12.193 1.00 15.02 214 PRO A O 1
ATOM 1661 N N . ASN A 1 215 ? 47.472 -5.077 11.866 1.00 20.01 215 ASN A N 1
ATOM 1662 C CA . ASN A 1 215 ? 46.998 -5.073 10.482 1.00 20.12 215 ASN A CA 1
ATOM 1663 C C . ASN A 1 215 ? 47.737 -6.065 9.594 1.00 18.82 215 ASN A C 1
ATOM 1664 O O . ASN A 1 215 ? 47.122 -6.714 8.738 1.00 16.15 215 ASN A O 1
ATOM 1669 N N . ASP A 1 216 ? 49.054 -6.178 9.779 1.00 19.91 216 ASP A N 1
ATOM 1670 C CA . ASP A 1 216 ? 49.841 -7.068 8.919 1.00 21.33 216 ASP A CA 1
ATOM 1671 C C . ASP A 1 216 ? 49.453 -8.536 9.096 1.00 19.43 216 ASP A C 1
ATOM 1672 O O . ASP A 1 216 ? 49.468 -9.305 8.129 1.00 19.83 216 ASP A O 1
ATOM 1677 N N . VAL A 1 217 ? 49.071 -8.916 10.319 1.00 18.36 217 VAL A N 1
ATOM 1678 C CA . VAL A 1 217 ? 48.604 -10.275 10.571 1.00 17.13 217 VAL A CA 1
ATOM 1679 C C . VAL A 1 217 ? 47.248 -10.491 9.889 1.00 14.68 217 VAL A C 1
ATOM 1680 O O . VAL A 1 217 ? 46.997 -11.567 9.338 1.00 15.79 217 VAL A O 1
ATOM 1684 N N . ARG A 1 218 ? 46.395 -9.464 9.910 1.00 17.09 218 ARG A N 1
ATOM 1685 C CA . ARG A 1 218 ? 45.090 -9.516 9.249 1.00 17.56 218 ARG A CA 1
ATOM 1686 C C . ARG A 1 218 ? 45.229 -9.754 7.749 1.00 18.81 218 ARG A C 1
ATOM 1687 O O . ARG A 1 218 ? 44.585 -10.642 7.191 1.00 16.30 218 ARG A O 1
ATOM 1695 N N . VAL A 1 219 ? 46.051 -8.935 7.098 1.00 18.55 219 VAL A N 1
ATOM 1696 C CA . VAL A 1 219 ? 46.270 -9.053 5.657 1.00 22.06 219 VAL A CA 1
ATOM 1697 C C . VAL A 1 219 ? 46.772 -10.440 5.286 1.00 19.87 219 VAL A C 1
ATOM 1698 O O . VAL A 1 219 ? 46.225 -11.095 4.394 1.00 19.78 219 VAL A O 1
ATOM 1702 N N . LYS A 1 220 ? 47.818 -10.887 5.973 1.00 19.34 220 LYS A N 1
ATOM 1703 C CA . LYS A 1 220 ? 48.388 -12.208 5.733 1.00 21.19 220 LYS A CA 1
ATOM 1704 C C . LYS A 1 220 ? 47.361 -13.340 5.918 1.00 22.12 220 LYS A C 1
ATOM 1705 O O . LYS A 1 220 ? 47.300 -14.280 5.118 1.00 17.79 220 LYS A O 1
ATOM 1711 N N . TRP A 1 221 ? 46.535 -13.235 6.953 1.00 17.06 221 TRP A N 1
ATOM 1712 C CA . TRP A 1 221 ? 45.502 -14.234 7.216 1.00 17.19 221 TRP A CA 1
ATOM 1713 C C . TRP A 1 221 ? 44.416 -14.222 6.132 1.00 18.65 221 TRP A C 1
ATOM 1714 O O . TRP A 1 221 ? 43.990 -15.282 5.674 1.00 17.80 221 TRP A O 1
ATOM 1725 N N . LEU A 1 222 ? 43.968 -13.033 5.716 1.00 17.33 222 LEU A N 1
ATOM 1726 C CA . LEU A 1 222 ? 42.947 -12.948 4.661 1.00 20.51 222 LEU A CA 1
ATOM 1727 C C . LEU A 1 222 ? 43.460 -13.503 3.320 1.00 23.33 222 LEU A C 1
ATOM 1728 O O . LEU A 1 222 ? 42.694 -14.090 2.537 1.00 20.08 222 LEU A O 1
ATOM 1733 N N . LYS A 1 223 ? 44.749 -13.299 3.053 1.00 22.22 223 LYS A N 1
ATOM 1734 C CA . LYS A 1 223 ? 45.390 -13.885 1.873 1.00 26.47 223 LYS A CA 1
ATOM 1735 C C . LYS A 1 223 ? 45.429 -15.408 1.977 1.00 22.69 223 LYS A C 1
ATOM 1736 O O . LYS A 1 223 ? 45.090 -16.107 1.021 1.00 24.85 223 LYS A O 1
ATOM 1742 N N . ALA A 1 224 ? 45.822 -15.921 3.143 1.00 21.33 224 ALA A N 1
ATOM 1743 C CA . ALA A 1 224 ? 45.841 -17.363 3.377 1.00 20.61 224 ALA A CA 1
ATOM 1744 C C . ALA A 1 224 ? 44.465 -17.999 3.213 1.00 24.12 224 ALA A C 1
ATOM 1745 O O . ALA A 1 224 ? 44.357 -19.143 2.776 1.00 21.48 224 ALA A O 1
ATOM 1747 N N . LYS A 1 225 ? 43.410 -17.261 3.554 1.00 19.90 225 LYS A N 1
ATOM 1748 C CA . LYS A 1 225 ? 42.057 -17.793 3.432 1.00 21.40 225 LYS A CA 1
ATOM 1749 C C . LYS A 1 225 ? 41.438 -17.516 2.067 1.00 22.73 225 LYS A C 1
ATOM 1750 O O . LYS A 1 225 ? 40.348 -18.007 1.769 1.00 23.08 225 LYS A O 1
ATOM 1756 N N . GLY A 1 226 ? 42.104 -16.702 1.256 1.00 25.08 226 GLY A N 1
ATOM 1757 C CA . GLY A 1 226 ? 41.615 -16.416 -0.084 1.00 25.87 226 GLY A CA 1
ATOM 1758 C C . GLY A 1 226 ? 40.590 -15.303 -0.130 1.00 25.72 226 GLY A C 1
ATOM 1759 O O . GLY A 1 226 ? 40.016 -15.021 -1.182 1.00 27.87 226 GLY A O 1
ATOM 1760 N N . ILE A 1 227 ? 40.344 -14.671 1.012 1.00 22.82 227 ILE A N 1
ATOM 1761 C CA . ILE A 1 227 ? 39.415 -13.543 1.052 1.00 23.82 227 ILE A CA 1
ATOM 1762 C C . ILE A 1 227 ? 40.058 -12.320 0.379 1.00 26.87 227 ILE A C 1
ATOM 1763 O O . ILE A 1 227 ? 39.379 -11.514 -0.273 1.00 24.64 227 ILE A O 1
ATOM 1768 N N . LEU A 1 228 ? 41.373 -12.192 0.533 1.00 24.87 228 LEU A N 1
ATOM 1769 C CA . LEU A 1 228 ? 42.145 -11.270 -0.287 1.00 26.01 228 LEU A CA 1
ATOM 1770 C C . LEU A 1 228 ? 42.948 -12.094 -1.286 1.00 28.47 228 LEU A C 1
ATOM 1771 O O . LEU A 1 228 ? 43.360 -13.216 -0.977 1.00 26.05 228 LEU A O 1
ATOM 1776 N N . GLY A 1 229 ? 43.161 -11.548 -2.482 1.00 31.66 229 GLY A N 1
ATOM 1777 C CA . GLY A 1 229 ? 44.046 -12.176 -3.449 1.00 30.80 229 GLY A CA 1
ATOM 1778 C C . GLY A 1 229 ? 45.492 -11.840 -3.130 1.00 36.95 229 GLY A C 1
ATOM 1779 O O . GLY A 1 229 ? 45.760 -11.067 -2.205 1.00 32.15 229 GLY A O 1
ATOM 1780 N N . PRO A 1 230 ? 46.437 -12.402 -3.906 1.00 38.55 230 PRO A N 1
ATOM 1781 C CA . PRO A 1 230 ? 47.870 -12.181 -3.658 1.00 35.13 230 PRO A CA 1
ATOM 1782 C C . PRO A 1 230 ? 48.268 -10.725 -3.864 1.00 38.15 230 PRO A C 1
ATOM 1783 O O . PRO A 1 230 ? 49.304 -10.290 -3.353 1.00 36.96 230 PRO A O 1
ATOM 1787 N N . ASP A 1 231 ? 47.441 -9.984 -4.598 1.00 39.41 231 ASP A N 1
ATOM 1788 C CA . ASP A 1 231 ? 47.679 -8.570 -4.860 1.00 36.82 231 ASP A CA 1
ATOM 1789 C C . ASP A 1 231 ? 47.064 -7.688 -3.770 1.00 40.22 231 ASP A C 1
ATOM 1790 O O . ASP A 1 231 ? 47.197 -6.462 -3.799 1.00 43.35 231 ASP A O 1
ATOM 1795 N N . GLY A 1 232 ? 46.379 -8.311 -2.814 1.00 38.72 232 GLY A N 1
ATOM 1796 C CA . GLY A 1 232 ? 45.822 -7.582 -1.687 1.00 33.61 232 GLY A CA 1
ATOM 1797 C C . GLY A 1 232 ? 44.481 -6.913 -1.936 1.00 30.21 232 GLY A C 1
ATOM 1798 O O . GLY A 1 232 ? 44.112 -5.973 -1.217 1.00 30.83 232 GLY A O 1
ATOM 1799 N N . VAL A 1 233 ? 43.753 -7.381 -2.950 1.00 31.57 233 VAL A N 1
ATOM 1800 C CA . VAL A 1 233 ? 42.402 -6.882 -3.219 1.00 32.13 233 VAL A CA 1
ATOM 1801 C C . VAL A 1 233 ? 41.384 -8.008 -2.968 1.00 29.62 233 VAL A C 1
ATOM 1802 O O . VAL A 1 233 ? 41.760 -9.1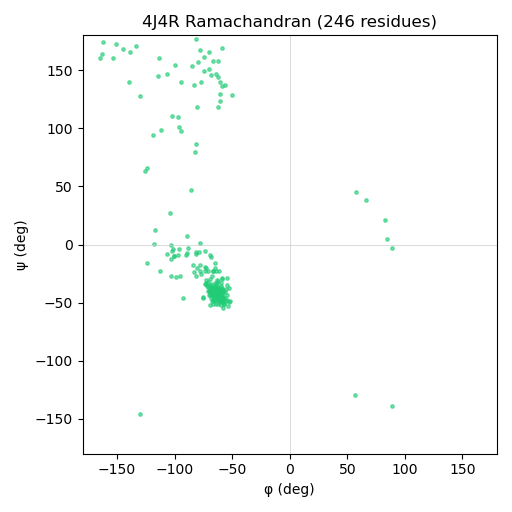78 -2.931 1.00 31.88 233 VAL A O 1
ATOM 1806 N N . PRO A 1 234 ? 40.098 -7.662 -2.760 1.00 26.75 234 PRO A N 1
ATOM 1807 C CA . PRO A 1 234 ? 39.155 -8.719 -2.356 1.00 29.90 234 PRO A CA 1
ATOM 1808 C C . PRO A 1 234 ? 38.865 -9.758 -3.449 1.00 29.89 234 PRO A C 1
ATOM 1809 O O . PRO A 1 234 ? 38.815 -9.409 -4.630 1.00 32.14 234 PRO A O 1
ATOM 1813 N N . SER A 1 235 ? 38.662 -11.011 -3.046 1.00 28.98 235 SER A N 1
ATOM 1814 C CA . SER A 1 235 ? 38.253 -12.081 -3.960 1.00 30.75 235 SER A CA 1
ATOM 1815 C C . SER A 1 235 ? 36.931 -11.748 -4.654 1.00 30.29 235 SER A C 1
ATOM 1816 O O . SER A 1 235 ? 36.244 -10.795 -4.276 1.00 29.71 235 SER A O 1
ATOM 1819 N N . ARG A 1 236 ? 36.565 -12.529 -5.668 1.00 31.58 236 ARG A N 1
ATOM 1820 C CA . ARG A 1 236 ? 35.322 -12.275 -6.393 1.00 31.78 236 ARG A CA 1
ATOM 1821 C C . ARG A 1 236 ? 34.110 -12.434 -5.477 1.00 31.84 236 ARG A C 1
ATOM 1822 O O . ARG A 1 236 ? 33.166 -11.640 -5.536 1.00 30.49 236 ARG A O 1
ATOM 1830 N N . ALA A 1 237 ? 34.147 -13.460 -4.629 1.00 27.38 237 ALA A N 1
ATOM 1831 C CA . ALA A 1 237 ? 33.056 -13.722 -3.695 1.00 31.38 237 ALA A CA 1
ATOM 1832 C C . ALA A 1 237 ? 32.842 -12.542 -2.747 1.00 26.61 237 ALA A C 1
ATOM 1833 O O . ALA A 1 237 ? 31.707 -12.196 -2.415 1.00 26.46 237 ALA A O 1
ATOM 1835 N N . ALA A 1 238 ? 33.939 -11.928 -2.312 1.00 27.51 238 ALA A N 1
ATOM 1836 C CA . ALA A 1 238 ? 33.868 -10.753 -1.449 1.00 26.95 238 ALA A CA 1
ATOM 1837 C C . ALA A 1 238 ? 33.228 -9.570 -2.179 1.00 26.65 238 ALA A C 1
ATOM 1838 O O . ALA A 1 238 ? 32.434 -8.824 -1.595 1.00 26.02 238 ALA A O 1
ATOM 1840 N N . GLU A 1 239 ? 33.591 -9.389 -3.449 1.00 28.52 239 GLU A N 1
ATOM 1841 C CA . GLU A 1 239 ? 33.034 -8.309 -4.266 1.00 28.91 239 GLU A CA 1
ATOM 1842 C C . GLU A 1 239 ? 31.543 -8.514 -4.509 1.00 25.86 239 GLU A C 1
ATOM 1843 O O . GLU A 1 239 ? 30.761 -7.561 -4.450 1.00 27.58 239 GLU A O 1
ATOM 1849 N N . VAL A 1 240 ? 31.159 -9.759 -4.785 1.00 27.42 240 VAL A N 1
ATOM 1850 C CA . VAL A 1 240 ? 29.753 -10.109 -4.984 1.00 28.33 240 VAL A CA 1
ATOM 1851 C C . VAL A 1 240 ? 28.959 -9.876 -3.706 1.00 29.13 240 VAL A C 1
ATOM 1852 O O . VAL A 1 240 ? 27.853 -9.326 -3.733 1.00 28.25 240 VAL A O 1
ATOM 1856 N N . ALA A 1 241 ? 29.530 -10.294 -2.583 1.00 26.31 241 ALA A N 1
ATOM 1857 C CA . ALA A 1 241 ? 28.902 -10.070 -1.285 1.00 25.31 241 ALA A CA 1
ATOM 1858 C C . ALA A 1 241 ? 28.706 -8.575 -1.011 1.00 25.42 241 ALA A C 1
ATOM 1859 O O . ALA A 1 241 ? 27.624 -8.147 -0.602 1.00 24.99 241 ALA A O 1
ATOM 1861 N N . ALA A 1 242 ? 29.758 -7.789 -1.239 1.00 23.26 242 ALA A N 1
ATOM 1862 C CA . ALA A 1 242 ? 29.720 -6.342 -1.036 1.00 25.08 242 ALA A CA 1
ATOM 1863 C C . ALA A 1 242 ? 28.678 -5.671 -1.938 1.00 26.36 242 ALA A C 1
ATOM 1864 O O . ALA A 1 242 ? 27.961 -4.767 -1.507 1.00 26.57 242 ALA A O 1
ATOM 1866 N N . ALA A 1 243 ? 28.620 -6.102 -3.195 1.00 28.50 243 ALA A N 1
ATOM 1867 C CA . ALA A 1 243 ? 27.636 -5.576 -4.142 1.00 28.25 243 ALA A CA 1
ATOM 1868 C C . ALA A 1 243 ? 26.224 -5.895 -3.665 1.00 28.76 243 ALA A C 1
ATOM 1869 O O . ALA A 1 243 ? 25.334 -5.039 -3.693 1.00 31.71 243 ALA A O 1
ATOM 1871 N N . ALA A 1 244 ? 26.024 -7.129 -3.214 1.00 25.91 244 ALA A N 1
ATOM 1872 C CA . ALA A 1 244 ? 24.731 -7.542 -2.687 1.00 27.48 244 ALA A CA 1
ATOM 1873 C C . ALA A 1 244 ? 24.300 -6.684 -1.508 1.00 30.84 244 ALA A C 1
ATOM 1874 O O . ALA A 1 244 ? 23.118 -6.351 -1.383 1.00 28.72 244 ALA A O 1
ATOM 1876 N N . TYR A 1 245 ? 25.242 -6.339 -0.629 1.00 27.90 245 TYR A N 1
ATOM 1877 C CA . TYR A 1 245 ? 24.874 -5.498 0.503 1.00 26.23 245 TYR A CA 1
ATOM 1878 C C . TYR A 1 245 ? 24.516 -4.070 0.067 1.00 28.50 245 TYR A C 1
ATOM 1879 O O . TYR A 1 245 ? 23.538 -3.506 0.557 1.00 29.93 245 TYR A O 1
ATOM 1888 N N . ARG A 1 246 ? 25.304 -3.490 -0.839 1.00 28.99 246 ARG A N 1
ATOM 1889 C CA . ARG A 1 246 ? 25.018 -2.140 -1.335 1.00 31.11 246 ARG A CA 1
ATOM 1890 C C . ARG A 1 246 ? 23.645 -2.078 -2.004 1.00 33.92 246 ARG A C 1
ATOM 1891 O O . ARG A 1 246 ? 22.942 -1.067 -1.907 1.00 37.22 246 ARG A O 1
ATOM 1899 N N . ASN A 1 247 ? 23.279 -3.168 -2.676 1.00 31.02 247 ASN A N 1
ATOM 1900 C CA . ASN A 1 247 ? 22.017 -3.266 -3.405 1.00 34.94 247 ASN A CA 1
ATOM 1901 C C . ASN A 1 247 ? 20.813 -3.583 -2.525 1.00 36.96 247 ASN A C 1
ATOM 1902 O O . ASN A 1 247 ? 19.673 -3.328 -2.913 1.00 35.77 247 ASN A O 1
ATOM 1907 N N . LEU A 1 248 ? 21.070 -4.126 -1.339 1.00 34.74 248 LEU A N 1
ATOM 1908 C CA . LEU A 1 248 ? 20.012 -4.613 -0.444 1.00 37.91 248 LEU A CA 1
ATOM 1909 C C . LEU A 1 248 ? 18.855 -3.627 -0.230 1.00 39.45 248 LEU A C 1
ATOM 1910 O O . LEU A 1 248 ? 19.070 -2.420 -0.089 1.00 42.51 248 LEU A O 1
#

Nearest PDB structures (foldseek):
  4j4r-assembly1_A  TM=1.004E+00  e=4.098E-36  Phlebovirus JS2010-018
  4j4v-assembly1_E  TM=9.548E-01  e=2.566E-32  Phlebovirus JS2010-018
  4j4v-assembly1_B  TM=9.429E-01  e=2.079E-31  Phlebovirus JS2010-018
  4j4s-assembly2_D  TM=8.812E-01  e=9.004E-32  Phlebovirus JS2010-018
  8rcq-assembly1_A  TM=8.327E-01  e=2.304E-14  Toscana virus

Foldseek 3Di:
DDDDDPVVVVVVVVVVDDDPVVVVVVVCVVPADDDADLVLLVVLLCVLQPPNSVVLLVLLLVCCQQPNFPLPVVLVPDDPVNNVSSVVSCVSRVAHRDCPDNNHHTSQSSCQSVLLVSLVVQLVVQVRHPQHCVNVVVQDPCLPSSLQGPNCLLLQEDPPADVVQSLLLLLLSVLNQLVVQCVPPPVCVPPDLVVSCVVCVRVSVNSHPDPSDPRVVSQVSCCVSQCAPPVSHGDPSSNRSSVSSVVD

InterPro domains:
  IPR009522 Nucleocapsid, Phlebovirus/Tenuivirus [PF05733] (3-221)
  IPR015971 Nucleocapsid, Phlebovirus [PIRSF003953] (1-244)

Sequence (248 aa):
SNAMSEWSRIAVEFGEQQLNLTELEDFARELAYEGLDPALIIKKLKETGGDDWVKDTKFIIVFALTRGNKIVKASGKMSNSGSKRLMALQEKYGLVERAETRLSITPVRVAQSLPTWTCAAAAALKEYLPVGPAVMNLKVENYPPEMMCMAFGSLIPTAGVSEATTKTLMEAYSLWQDAFTKTINVKMRGASKTEVYNSFRDPLHAAVNSVFFPNDVRVKWLKAKGILGPDGVPSRAAEVAAAAYRNL

B-factor: mean 24.58, std 10.01, range [6.09, 66.88]

Organism: Dabie bandavirus (NCBI:txid1003835)

GO terms:
  GO:0044172 host cell endoplasmic reticulum-Golgi intermediate compartment (C, EXP)
  GO:0044177 host cell Golgi apparatus (C, EXP)